Protein AF-A0A0W0YFD5-F1 (afdb_monomer)

pLDDT: mean 85.89, std 11.36, range [26.58, 98.38]

Nearest PDB structures (foldseek):
  1ukf-assembly1_A  TM=2.742E-01  e=5.838E-02  Pseudomonas savastanoi pv. phaseolicola
  6kco-assembly5_J  TM=5.424E-01  e=3.970E+00  Drosophila melanogaster
  7hgd-assembly3_C  TM=4.575E-01  e=5.917E+00  Homo sapiens

Radius of gyration: 23.1 Å; Cα contacts (8 Å, |Δi|>4): 523; chains: 1; bounding box: 58×48×62 Å

Secondary structure (DSSP, 8-state):
-EEEE-TTTTTHHHHHHHHHTS-TTS-EEEEE-TTHHHH--HHHHHHHHHHHHHHHTTSSS--TT-EEE---TT--HHHHHHHHH-HHHHHHB-HHHHHHHHTS-HHHHHHHHH-HHHHHHHHTS---TT--SSTT-HHHHHHHHHHHHTTSS-GGG-SHHHHHHHHHHHBSSTTSPBPHHHHHHHHHHTT-EEEEEEEHHHHHHHHHHTTT-HHHHHHHHHHHHH-SEEEEE-TTT--GGGS-TT-EEEEEEESSSEEEEEEEEETTEEEEEETTTTEEEEESSHHHHHHHHGGGEEEEEEEEPP-S-----

Sequence (313 aa):
MFLNITAAQFPDVTLSDIEYSQNIYQSLDFNFGKDADIAINKATLAKFVNKFKKIHSTHHKPIKGIITLGTMRHVSPNTIKLLLTSEDFLNMLDHKSFLKLTVTSDEVADFVLNNPKLKTKLDDIEPLIDKQKFKNSCTARAIIRILLERGYIDENNYTPSKELEIYKEIWLEPGKVASPEKIVAYFQKHHLNVVGIEIKELSKSVRNKYSKDTMITSLYSLFKKNVPLRKKLTLTDLSEADFPEGITLLIVINTGVLHTLLGKKEHGQFVVTDPQFGDKKIYNGFMDFLENERKNMGIFFEILPNTEEIFRP

Foldseek 3Di:
DEDEQALVCAPPVVLVCCLPVVPVVAAYEYAYDQHNQVNADLVRVVVNLVSVCVSPVVDDDDLFQRYDYDHDPRHDLVSLLSCVVDPSSNRNHHLLRLLVSCQPALVSVVSQLVDPVSQVVQQPPDDDQLAQSAQQLNVLSLVLVLCCLLVVDDPVCNGSNSSSVSCSQFAPGRSHHGQLLSSLVVCVVVVWLKEKEAAPVLLVLQCVVVVVPPRQVCNVVCCVPRNPHYDYHYPVRDDLVVADAPFWKWWWWCPVDTAIWIWHQHPQWIWIAGNNVRDIDIGNTPNRVCVPPSNTTGMMMTGDHDPDPDDDD

Solvent-accessible surface area (backbone atoms only — not comparable to full-atom values): 17014 Å² total; per-residue (Å²): 84,81,41,67,34,22,53,89,26,37,40,65,52,52,52,46,54,48,69,71,57,84,50,77,88,48,52,37,32,41,28,44,31,85,43,25,53,75,24,49,44,76,67,38,47,50,52,36,54,55,51,50,50,58,68,45,70,82,50,94,70,75,63,62,42,32,34,40,64,58,52,61,90,45,58,48,64,66,45,52,48,53,50,73,66,35,68,67,56,54,44,24,33,21,71,70,34,51,56,54,60,38,32,67,34,69,71,32,35,50,52,36,70,74,30,69,70,51,31,51,60,46,46,65,55,75,82,54,77,66,31,33,85,51,72,54,26,18,53,26,40,44,49,55,50,52,34,38,78,59,65,77,39,56,78,91,56,73,34,54,51,51,33,47,59,48,27,69,65,17,30,65,47,63,58,36,42,57,28,60,70,32,50,54,48,48,37,60,75,69,69,51,46,50,38,36,40,43,44,51,62,45,49,50,52,44,46,64,77,37,66,85,38,65,67,58,52,44,41,59,52,47,52,72,71,72,46,88,41,71,49,79,43,41,82,86,76,59,55,70,79,80,58,50,76,76,47,61,28,45,36,34,29,54,82,91,51,75,45,35,33,37,38,30,28,55,97,69,24,22,38,36,35,35,14,78,77,43,46,76,48,81,28,81,20,61,64,52,43,44,73,76,55,47,91,38,42,57,46,36,35,39,70,50,64,77,86,64,99,76,86,79,136

Organism: NCBI:txid28087

Mean predicted aligned error: 6.94 Å

Structure (mmCIF, N/CA/C/O backbone):
data_AF-A0A0W0YFD5-F1
#
_entry.id   AF-A0A0W0YFD5-F1
#
loop_
_atom_site.group_PDB
_atom_site.id
_atom_site.type_symbol
_atom_site.label_atom_id
_atom_site.label_alt_id
_atom_site.label_comp_id
_atom_site.label_asym_id
_atom_site.label_entity_id
_atom_site.label_seq_id
_atom_site.pdbx_PDB_ins_code
_atom_site.Cartn_x
_atom_site.Cartn_y
_atom_site.Cartn_z
_atom_site.occupancy
_atom_site.B_iso_or_equiv
_atom_site.auth_seq_id
_atom_site.auth_comp_id
_atom_site.auth_asym_id
_atom_site.auth_atom_id
_atom_site.pdbx_PDB_model_num
ATOM 1 N N . MET A 1 1 ? -19.954 13.426 13.503 1.00 83.38 1 MET A N 1
ATOM 2 C CA . MET A 1 1 ? -19.605 13.859 14.877 1.00 83.38 1 MET A CA 1
ATOM 3 C C . MET A 1 1 ? -18.144 13.532 15.149 1.00 83.38 1 MET A C 1
ATOM 5 O O . MET A 1 1 ? -17.728 12.441 14.794 1.00 83.38 1 MET A O 1
ATOM 9 N N . PHE A 1 2 ? -17.376 14.443 15.751 1.00 83.44 2 PHE A N 1
ATOM 10 C CA . PHE A 1 2 ? -15.985 14.183 16.149 1.00 83.44 2 PHE A CA 1
ATOM 11 C C . PHE A 1 2 ? -15.924 13.800 17.627 1.00 83.44 2 PHE A C 1
ATOM 13 O O . PHE A 1 2 ? -16.530 14.474 18.457 1.00 83.44 2 PHE A O 1
ATOM 20 N N . LEU A 1 3 ? -15.189 12.738 17.945 1.00 85.06 3 LEU A N 1
ATOM 21 C CA . LEU A 1 3 ? -15.029 12.200 19.289 1.00 85.06 3 LEU A CA 1
ATOM 22 C C . LEU A 1 3 ? -13.543 12.066 19.603 1.00 85.06 3 LEU A C 1
ATOM 24 O O . LEU A 1 3 ? -12.795 11.411 18.878 1.00 85.06 3 LEU A O 1
ATOM 28 N N . ASN A 1 4 ? -13.121 12.686 20.699 1.00 86.50 4 ASN A N 1
ATOM 29 C CA . ASN A 1 4 ? -11.761 12.552 21.197 1.00 86.50 4 ASN A CA 1
ATOM 30 C C . ASN A 1 4 ? -11.697 11.362 22.158 1.00 86.50 4 ASN A C 1
ATOM 32 O O . ASN A 1 4 ? -12.483 11.253 23.097 1.00 86.50 4 ASN A O 1
ATOM 36 N N . ILE A 1 5 ? -10.768 10.451 21.894 1.00 88.19 5 ILE A N 1
ATOM 37 C CA . ILE A 1 5 ? -10.571 9.227 22.663 1.00 88.19 5 ILE A CA 1
ATOM 38 C C . ILE A 1 5 ? -9.385 9.455 23.598 1.00 88.19 5 ILE A C 1
ATOM 40 O O . ILE A 1 5 ? -8.232 9.445 23.167 1.00 88.19 5 ILE A O 1
ATOM 44 N N . THR A 1 6 ? -9.690 9.711 24.866 1.00 89.38 6 THR A N 1
ATOM 45 C CA . THR A 1 6 ? -8.747 9.992 25.963 1.00 89.38 6 THR A CA 1
ATOM 46 C C . THR A 1 6 ? -9.157 9.193 27.198 1.00 89.38 6 THR A C 1
ATOM 48 O O . THR A 1 6 ? -10.287 8.704 27.254 1.00 89.38 6 THR A O 1
ATOM 51 N N . ALA A 1 7 ? -8.294 9.072 28.209 1.00 85.25 7 ALA A N 1
ATOM 52 C CA . ALA A 1 7 ? -8.630 8.351 29.442 1.00 85.25 7 ALA A CA 1
ATOM 53 C C . ALA A 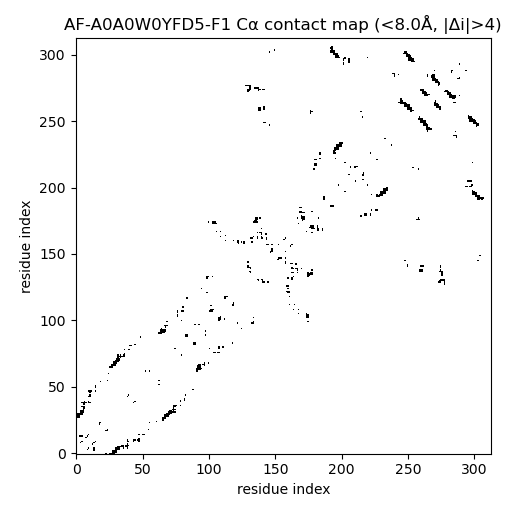1 7 ? -9.751 9.049 30.223 1.00 85.25 7 ALA A C 1
ATOM 55 O O . ALA A 1 7 ? -10.539 8.394 30.898 1.00 85.25 7 ALA A O 1
ATOM 56 N N . ALA A 1 8 ? -9.857 10.374 30.086 1.00 86.44 8 ALA A N 1
ATOM 57 C CA . ALA A 1 8 ? -10.937 11.154 30.678 1.00 86.44 8 ALA A CA 1
ATOM 58 C C . ALA A 1 8 ? -12.285 10.958 29.962 1.00 86.44 8 ALA A C 1
ATOM 60 O O . ALA A 1 8 ? -13.332 11.130 30.583 1.00 86.44 8 ALA A O 1
ATOM 61 N N . GLN A 1 9 ? -12.278 10.637 28.663 1.00 86.50 9 GLN A N 1
ATOM 62 C CA . GLN A 1 9 ? -13.498 10.614 27.851 1.00 86.50 9 GLN A CA 1
ATOM 63 C C . GLN A 1 9 ? -14.005 9.204 27.547 1.00 86.50 9 GLN A C 1
ATOM 65 O O . GLN A 1 9 ? -15.216 8.972 27.499 1.00 86.50 9 GLN A O 1
ATOM 70 N N . PHE A 1 10 ? -13.101 8.251 27.342 1.00 89.69 10 PHE A N 1
ATOM 71 C CA . PHE A 1 10 ? -13.459 6.922 26.880 1.00 89.69 10 PHE A CA 1
ATOM 72 C C . PHE A 1 10 ? -13.608 5.936 28.049 1.00 89.69 10 PHE A C 1
ATOM 74 O O . PHE A 1 10 ? -12.716 5.850 28.890 1.00 89.69 10 PHE A O 1
ATOM 81 N N . PRO A 1 11 ? -14.680 5.123 28.099 1.00 88.88 11 PRO A N 1
ATOM 82 C CA . PRO A 1 11 ? -15.772 5.043 27.128 1.00 88.88 11 PRO A CA 1
ATOM 83 C C . PRO A 1 11 ? -16.993 5.912 27.492 1.00 88.88 11 PRO A C 1
ATOM 85 O O . PRO A 1 11 ? -17.833 6.167 26.635 1.00 88.88 11 PRO A O 1
ATOM 88 N N . ASP A 1 12 ? -17.134 6.342 28.748 1.00 90.12 12 ASP A N 1
ATOM 89 C CA . ASP A 1 12 ? -18.413 6.818 29.294 1.00 90.12 12 ASP A CA 1
ATOM 90 C C . ASP A 1 12 ? -18.857 8.196 28.799 1.00 90.12 12 ASP A C 1
ATOM 92 O O . ASP A 1 12 ? -20.028 8.360 28.441 1.00 90.12 12 ASP A O 1
ATOM 96 N N . VAL A 1 13 ? -17.945 9.171 28.747 1.00 86.25 13 VAL A N 1
ATOM 97 C CA . VAL A 1 13 ? -18.258 10.510 28.221 1.00 86.25 13 VAL A CA 1
ATOM 98 C C . VAL A 1 13 ? -18.529 10.399 26.726 1.00 86.25 13 VAL A C 1
ATOM 100 O O . VAL A 1 13 ? -19.555 10.878 26.265 1.00 86.25 13 VAL A O 1
ATOM 103 N N . THR A 1 14 ? -17.700 9.643 25.995 1.00 83.00 14 THR A N 1
ATOM 104 C CA . THR A 1 14 ? -17.906 9.355 24.568 1.00 83.00 14 THR A CA 1
ATOM 105 C C . THR A 1 14 ? -19.302 8.784 24.296 1.00 83.00 14 THR A C 1
ATOM 107 O O . THR A 1 14 ? -19.994 9.245 23.393 1.00 83.00 14 THR A O 1
ATOM 110 N N . LEU A 1 15 ? -19.742 7.791 25.076 1.00 84.94 15 LEU A N 1
ATOM 111 C CA . LEU A 1 15 ? -21.070 7.185 24.923 1.00 84.94 15 LEU A CA 1
ATOM 112 C C . LEU A 1 15 ? -22.199 8.154 25.277 1.00 84.94 15 LEU A C 1
ATOM 114 O O . LEU A 1 15 ? -23.227 8.138 24.607 1.00 84.94 15 LEU A O 1
ATOM 118 N N . SER A 1 16 ? -22.009 8.980 26.308 1.00 86.56 16 SER A N 1
ATOM 119 C CA . SER A 1 16 ? -22.985 10.001 26.699 1.00 86.56 16 SER A CA 1
ATOM 120 C C . SER A 1 16 ? -23.141 11.043 25.593 1.00 86.56 16 SER A C 1
ATOM 122 O O . SER A 1 16 ? -24.259 11.329 25.181 1.00 86.56 16 SER A O 1
ATOM 124 N N . ASP A 1 17 ? -22.034 11.539 25.038 1.00 85.25 17 ASP A N 1
ATOM 125 C CA . ASP A 1 17 ? -22.057 12.508 23.942 1.00 85.25 17 ASP A CA 1
ATOM 126 C C . ASP A 1 17 ? -22.808 11.948 22.724 1.00 85.25 17 ASP A C 1
ATOM 128 O O . ASP A 1 17 ? -23.603 12.652 22.105 1.00 85.25 17 ASP A O 1
ATOM 132 N N . ILE A 1 18 ? -22.599 10.667 22.395 1.00 83.94 18 ILE A N 1
ATOM 133 C CA . ILE A 1 18 ? -23.319 9.988 21.307 1.00 83.94 18 ILE A CA 1
ATOM 134 C C . ILE A 1 18 ? -24.823 9.936 21.605 1.00 83.94 18 ILE A C 1
ATOM 136 O O . ILE A 1 18 ? -25.618 10.349 20.759 1.00 83.94 18 ILE A O 1
ATOM 140 N N . GLU A 1 19 ? -25.203 9.461 22.794 1.00 83.94 19 GLU A N 1
ATOM 141 C CA . GLU A 1 19 ? -26.595 9.312 23.242 1.00 83.94 19 GLU A CA 1
ATOM 142 C C . GLU A 1 19 ? -27.350 10.653 23.219 1.00 83.94 19 GLU A C 1
ATOM 144 O O . GLU A 1 19 ? -28.466 10.728 22.704 1.00 83.94 19 GLU A O 1
ATOM 149 N N . TYR A 1 20 ? -26.714 11.735 23.681 1.00 81.50 20 TYR A N 1
ATOM 150 C CA . TYR A 1 20 ? -27.314 13.071 23.713 1.00 81.50 20 TYR A CA 1
ATOM 151 C C . TYR A 1 20 ? -27.274 13.814 22.376 1.00 81.50 20 TYR A C 1
ATOM 153 O O . TYR A 1 20 ? -28.062 14.738 22.179 1.00 81.50 20 TYR A O 1
ATOM 161 N N . SER A 1 21 ? -26.397 13.433 21.440 1.00 73.00 21 SER A N 1
ATOM 162 C CA . SER A 1 21 ? -26.208 14.192 20.196 1.00 73.00 21 SER A CA 1
ATOM 163 C C . SER A 1 21 ? -27.443 14.242 19.288 1.00 73.00 21 SER A C 1
ATOM 165 O O . SER A 1 21 ? -27.448 15.041 18.355 1.00 73.00 21 SER A O 1
ATOM 167 N N . GLN A 1 22 ? -28.450 13.375 19.486 1.00 62.56 22 GLN A N 1
ATOM 168 C CA . GLN A 1 22 ? -29.586 13.132 18.569 1.00 62.56 22 GLN A CA 1
ATOM 169 C C . GLN A 1 22 ? -29.174 12.820 17.106 1.00 62.56 22 GLN A C 1
ATOM 171 O O . GLN A 1 22 ? -30.023 12.573 16.251 1.00 62.56 22 GLN A O 1
ATOM 176 N N . ASN A 1 23 ? -27.867 12.777 16.813 1.00 59.75 23 ASN A N 1
ATOM 177 C CA . ASN A 1 23 ? -27.250 12.741 15.487 1.00 59.75 23 ASN A CA 1
ATOM 178 C C . ASN A 1 23 ? -26.401 11.479 15.283 1.00 59.75 23 ASN A C 1
ATOM 180 O O . ASN A 1 23 ? -25.512 11.434 14.433 1.00 59.75 23 ASN A O 1
ATOM 184 N N . ILE A 1 24 ? -26.741 10.418 16.010 1.00 61.28 24 ILE A N 1
ATOM 185 C CA . ILE A 1 24 ? -26.302 9.023 15.820 1.00 61.28 24 ILE A CA 1
ATOM 186 C C . ILE A 1 24 ? -26.417 8.518 14.365 1.00 61.28 24 ILE A C 1
ATOM 188 O O . ILE A 1 24 ? -25.924 7.449 14.029 1.00 61.28 24 ILE A O 1
ATOM 192 N N . TYR A 1 25 ? -27.076 9.263 13.474 1.00 61.09 25 TYR A N 1
ATOM 193 C CA . TYR A 1 25 ? -27.182 8.952 12.051 1.00 61.09 25 TYR A CA 1
ATOM 194 C C . TYR A 1 25 ? -25.981 9.425 11.218 1.00 61.09 25 TYR A C 1
ATOM 196 O O . TYR A 1 25 ? -25.937 9.129 10.018 1.00 61.09 25 TYR A O 1
ATOM 204 N N . GLN A 1 26 ? -25.048 10.175 11.808 1.00 69.31 26 GLN A N 1
ATOM 205 C CA . GLN A 1 26 ? -23.829 10.657 11.159 1.00 69.31 26 GLN A CA 1
ATOM 206 C C . GLN A 1 26 ? -22.633 9.760 11.490 1.00 69.31 26 GLN A C 1
ATOM 208 O O . GLN A 1 26 ? -22.610 9.095 12.523 1.00 69.31 26 GLN A O 1
ATOM 213 N N . SER A 1 27 ? -21.616 9.769 10.626 1.00 81.75 27 SER A N 1
ATOM 214 C CA . SER A 1 27 ? -20.348 9.100 10.918 1.00 81.75 27 SER A CA 1
ATOM 215 C C . SER A 1 27 ? -19.716 9.646 12.204 1.00 81.75 27 SER A C 1
ATOM 217 O O . SER A 1 27 ? -19.818 10.842 12.516 1.00 81.75 27 SER A O 1
ATOM 219 N N . LEU A 1 28 ? -19.059 8.762 12.948 1.00 87.31 28 LEU A N 1
ATOM 220 C CA . LEU A 1 28 ? -18.344 9.069 14.180 1.00 87.31 28 LEU A CA 1
ATOM 221 C C . LEU A 1 28 ? -16.847 9.067 13.896 1.00 87.31 28 LEU A C 1
ATOM 223 O O . LEU A 1 28 ? -16.273 8.020 13.615 1.00 87.31 28 LEU A O 1
ATOM 227 N N . ASP A 1 29 ? -16.217 10.231 13.972 1.00 88.56 29 ASP A N 1
ATOM 228 C CA . ASP A 1 29 ? -14.789 10.380 13.728 1.00 88.56 29 ASP A CA 1
ATOM 229 C C . ASP A 1 29 ? -14.007 10.306 15.040 1.00 88.56 29 ASP A C 1
ATOM 231 O O . ASP A 1 29 ? -14.083 11.205 15.880 1.00 88.56 29 ASP A O 1
ATOM 235 N N . PHE A 1 30 ? -13.274 9.211 15.213 1.00 92.06 30 PHE A N 1
ATOM 236 C CA . PHE A 1 30 ? -12.461 8.931 16.384 1.00 92.06 30 PHE A CA 1
ATOM 237 C C . PHE A 1 30 ? -11.074 9.547 16.217 1.00 92.06 30 PHE A C 1
ATOM 239 O O . PHE A 1 30 ? -10.265 9.107 15.397 1.00 92.06 30 PHE A O 1
ATOM 246 N N . ASN A 1 31 ? -10.773 10.530 17.060 1.00 91.56 31 ASN A N 1
ATOM 247 C CA . ASN A 1 31 ? -9.450 11.118 17.198 1.00 91.56 31 ASN A CA 1
ATOM 248 C C . ASN A 1 31 ? -8.799 10.612 18.481 1.00 91.56 31 ASN A C 1
ATOM 250 O O . ASN A 1 31 ? -9.271 10.894 19.579 1.00 91.56 31 ASN A O 1
ATOM 254 N N . PHE A 1 32 ? -7.698 9.881 18.359 1.00 91.19 32 PHE A N 1
ATOM 255 C CA . PHE A 1 32 ? -6.996 9.342 19.515 1.00 91.19 32 PHE A CA 1
ATOM 256 C C . PHE A 1 32 ? -6.102 10.411 20.147 1.00 91.19 32 PHE A C 1
ATOM 258 O O . PHE A 1 32 ? -5.172 10.927 19.516 1.00 91.19 32 PHE A O 1
ATOM 265 N N . GLY A 1 33 ? -6.406 10.751 21.400 1.00 90.81 33 GLY A N 1
ATOM 266 C CA . GLY A 1 33 ? -5.629 11.677 22.212 1.00 90.81 33 GLY A CA 1
ATOM 267 C C . GLY A 1 33 ? -4.327 11.067 22.732 1.00 90.81 33 GLY A C 1
ATOM 268 O O . GLY A 1 33 ? -4.002 9.912 22.464 1.00 90.81 33 GLY A O 1
ATOM 269 N N . LYS A 1 34 ? -3.557 11.866 23.480 1.00 90.00 34 LYS A N 1
ATOM 270 C CA . LYS A 1 34 ? -2.214 11.495 23.972 1.00 90.00 34 LYS A CA 1
ATOM 271 C C . LYS A 1 34 ? -2.209 10.305 24.936 1.00 90.00 34 LYS A C 1
ATOM 273 O O . LYS A 1 34 ? -1.197 9.631 25.059 1.00 90.00 34 LYS A O 1
ATOM 278 N N . ASP A 1 35 ? -3.318 10.083 25.620 1.00 90.88 35 ASP A N 1
ATOM 279 C CA . ASP A 1 35 ? -3.538 9.070 26.650 1.00 90.88 35 ASP A CA 1
ATOM 280 C C . ASP A 1 35 ? -4.511 7.968 26.185 1.00 90.88 35 ASP A C 1
ATOM 282 O O . ASP A 1 35 ? -5.019 7.196 26.998 1.00 90.88 35 ASP A O 1
ATOM 286 N N . ALA A 1 36 ? -4.763 7.863 24.874 1.00 91.31 36 ALA A N 1
ATOM 287 C CA . ALA A 1 36 ? -5.652 6.853 24.301 1.00 91.31 36 ALA A CA 1
ATOM 288 C C . ALA A 1 36 ? -5.229 5.412 24.643 1.00 91.31 36 ALA A C 1
ATOM 290 O O . ALA A 1 36 ? -6.087 4.561 24.865 1.00 91.31 36 ALA A O 1
ATOM 291 N N . ASP A 1 37 ? -3.923 5.151 24.743 1.00 92.19 37 ASP A N 1
ATOM 292 C CA . ASP A 1 37 ? -3.380 3.847 25.148 1.00 92.19 37 ASP A CA 1
ATOM 293 C C . ASP A 1 37 ? -3.744 3.456 26.588 1.00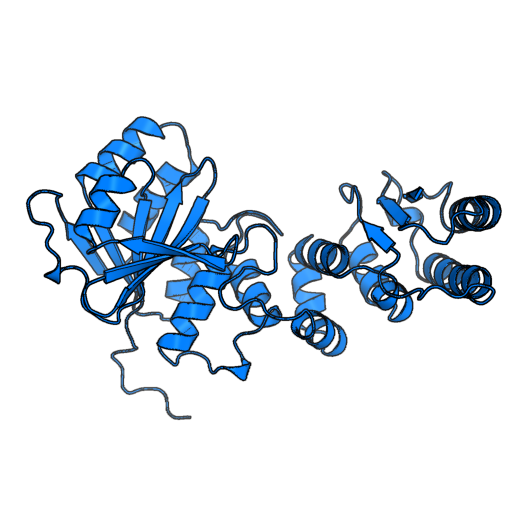 92.19 37 ASP A C 1
ATOM 295 O O . ASP A 1 37 ? -3.857 2.275 26.900 1.00 92.19 37 ASP A O 1
ATOM 299 N N . ILE A 1 38 ? -3.950 4.436 27.471 1.00 91.81 38 ILE A N 1
ATOM 300 C CA . ILE A 1 38 ? -4.406 4.192 28.847 1.00 91.81 38 ILE A CA 1
ATOM 301 C C . ILE A 1 38 ? -5.922 3.959 28.846 1.00 91.81 38 ILE A C 1
ATOM 303 O O . ILE A 1 38 ? -6.439 3.096 29.558 1.00 91.81 38 ILE A O 1
ATOM 307 N N . ALA A 1 39 ? -6.634 4.727 28.022 1.00 91.06 39 ALA A N 1
ATOM 308 C CA . ALA A 1 39 ? -8.086 4.701 27.927 1.00 91.06 39 ALA A CA 1
ATOM 309 C C . ALA A 1 39 ? -8.628 3.373 27.376 1.00 91.06 39 ALA A C 1
ATOM 311 O O . ALA A 1 39 ? -9.646 2.854 27.845 1.00 91.06 39 ALA A O 1
ATOM 312 N N . ILE A 1 40 ? -7.964 2.826 26.356 1.00 93.88 40 ILE A N 1
ATOM 313 C CA . ILE A 1 40 ? -8.436 1.663 25.608 1.00 93.88 40 ILE A CA 1
ATOM 314 C C . ILE A 1 40 ? -7.794 0.397 26.169 1.00 93.88 40 ILE A C 1
ATOM 316 O O . ILE A 1 40 ? -6.633 0.086 25.932 1.00 93.88 40 ILE A O 1
ATOM 320 N N . ASN A 1 41 ? -8.603 -0.392 26.862 1.00 94.44 41 ASN A N 1
ATOM 321 C CA . ASN A 1 41 ? -8.272 -1.737 27.299 1.00 94.44 41 ASN A CA 1
ATOM 322 C C . ASN A 1 41 ? -9.455 -2.670 27.011 1.00 94.44 41 ASN A C 1
ATOM 324 O O . ASN A 1 41 ? -10.517 -2.246 26.552 1.00 94.44 41 ASN A O 1
ATOM 328 N N . LYS A 1 42 ? -9.278 -3.971 27.259 1.00 94.50 42 LYS A N 1
ATOM 329 C CA . LYS A 1 42 ? -10.300 -4.978 26.943 1.00 94.50 42 LYS A CA 1
ATOM 330 C C . LYS A 1 42 ? -11.654 -4.667 27.595 1.00 94.50 42 LYS A C 1
ATOM 332 O O . LYS A 1 42 ? -12.688 -4.850 26.956 1.00 94.50 42 LYS A O 1
ATOM 337 N N . ALA A 1 43 ? -11.655 -4.184 28.839 1.00 95.19 43 ALA A N 1
ATOM 338 C CA . ALA A 1 43 ? -12.879 -3.874 29.568 1.00 95.19 43 ALA A CA 1
ATOM 339 C C . ALA A 1 43 ? -13.559 -2.609 29.028 1.00 95.19 43 ALA A C 1
ATOM 341 O O . ALA A 1 43 ? -14.766 -2.622 28.787 1.00 95.19 43 ALA A O 1
ATOM 342 N N . THR A 1 44 ? -12.800 -1.536 28.785 1.00 95.31 44 THR A N 1
ATOM 343 C CA . THR A 1 44 ? -13.363 -0.280 28.266 1.00 95.31 44 THR A CA 1
ATOM 344 C C . THR A 1 44 ? -13.852 -0.426 26.829 1.00 95.31 44 THR A C 1
ATOM 346 O O . THR A 1 44 ? -14.931 0.070 26.511 1.00 95.31 44 THR A O 1
ATOM 349 N N . LEU A 1 45 ? -13.145 -1.185 25.986 1.00 95.38 45 LEU A N 1
ATOM 350 C CA . LEU A 1 45 ? -13.584 -1.503 24.627 1.00 95.38 45 LEU A CA 1
ATOM 351 C C . LEU A 1 45 ? -14.870 -2.341 24.624 1.00 95.38 45 LEU A C 1
ATOM 353 O O . LEU A 1 45 ? -15.806 -2.019 23.896 1.00 95.38 45 LEU A O 1
ATOM 357 N N . ALA A 1 46 ? -14.952 -3.381 25.461 1.00 95.06 46 ALA A N 1
ATOM 358 C CA . ALA A 1 46 ? -16.163 -4.194 25.577 1.00 95.06 46 ALA A CA 1
ATOM 359 C C . ALA A 1 46 ? -17.356 -3.367 26.084 1.00 95.06 46 ALA A C 1
ATOM 361 O O . ALA A 1 46 ? -18.458 -3.463 25.542 1.00 95.06 46 ALA A O 1
ATOM 362 N N . LYS A 1 47 ? -17.131 -2.510 27.090 1.00 95.50 47 LYS A N 1
ATOM 363 C CA . LYS A 1 47 ? -18.142 -1.576 27.600 1.00 95.50 47 LYS A CA 1
ATOM 364 C C . LYS A 1 47 ? -18.621 -0.626 26.502 1.00 95.50 47 LYS A C 1
ATOM 366 O O . LYS A 1 47 ? -19.831 -0.467 26.338 1.00 95.50 47 LYS A O 1
ATOM 371 N N . PHE A 1 48 ? -17.688 -0.054 25.738 1.00 94.12 48 PHE A N 1
ATOM 372 C CA . PHE A 1 48 ? -17.989 0.798 24.593 1.00 94.12 48 PHE A CA 1
ATOM 373 C C . PHE A 1 48 ? -18.865 0.076 23.573 1.00 94.12 48 PHE A C 1
ATOM 375 O O . PHE A 1 48 ? -19.981 0.514 23.325 1.00 94.12 48 PHE A O 1
ATOM 382 N N . VAL A 1 49 ? -18.411 -1.064 23.051 1.00 93.62 49 VAL A N 1
ATOM 383 C CA . VAL A 1 49 ? -19.128 -1.834 22.026 1.00 93.62 49 VAL A CA 1
ATOM 384 C C . VAL A 1 49 ? -20.543 -2.205 22.478 1.00 93.62 49 VAL A C 1
ATOM 386 O O . VAL A 1 49 ? -21.505 -1.982 21.742 1.00 93.62 49 VAL A O 1
ATOM 389 N N . ASN A 1 50 ? -20.689 -2.738 23.694 1.00 93.00 50 ASN A N 1
ATOM 390 C CA . ASN A 1 50 ? -21.979 -3.207 24.197 1.00 93.00 50 ASN A CA 1
ATOM 391 C C . ASN A 1 50 ? -22.972 -2.057 24.385 1.00 93.00 50 ASN A C 1
ATOM 393 O O . ASN A 1 50 ? -24.123 -2.151 23.950 1.00 93.00 50 ASN A O 1
ATOM 397 N N . LYS A 1 51 ? -22.538 -0.954 25.008 1.00 90.19 51 LYS A N 1
ATOM 398 C CA . LYS A 1 51 ? -23.418 0.199 25.219 1.00 90.19 51 LYS A CA 1
ATOM 399 C C . LYS A 1 51 ? -23.701 0.923 23.903 1.00 90.19 51 LYS A C 1
ATOM 401 O O . LYS A 1 51 ? -24.843 1.303 23.679 1.00 90.19 51 LYS A O 1
ATOM 406 N N . PHE A 1 52 ? -22.724 1.027 23.004 1.00 89.19 52 PHE A N 1
ATOM 407 C CA . PHE A 1 52 ? -22.908 1.611 21.677 1.00 89.19 52 PHE A CA 1
ATOM 408 C C . PHE A 1 52 ? -23.966 0.859 20.865 1.00 89.19 52 PHE A C 1
ATOM 410 O O . PHE A 1 52 ? -24.892 1.470 20.340 1.00 89.19 52 PHE A O 1
ATOM 417 N N . LYS A 1 53 ? -23.898 -0.479 20.832 1.00 88.56 53 LYS A N 1
ATOM 418 C CA . LYS A 1 53 ? -24.929 -1.313 20.197 1.00 88.56 53 LYS A CA 1
ATOM 419 C C . LYS A 1 53 ? -26.307 -1.107 20.813 1.00 88.56 53 LYS A C 1
ATOM 421 O O . LYS A 1 53 ? -27.283 -1.045 20.076 1.00 88.56 53 LYS A O 1
ATOM 426 N N . LYS A 1 54 ? -26.397 -0.987 22.141 1.00 87.88 54 LYS A N 1
ATOM 427 C CA . LYS A 1 54 ? -27.666 -0.722 22.831 1.00 87.88 54 LYS A CA 1
ATOM 428 C C . LYS A 1 54 ? -28.236 0.645 22.446 1.00 87.88 54 LYS A C 1
ATOM 430 O O . LYS A 1 54 ? -29.407 0.704 22.089 1.00 87.88 54 LYS A O 1
ATOM 435 N N . ILE A 1 55 ? -27.403 1.691 22.445 1.00 83.81 55 ILE A N 1
ATOM 436 C CA . ILE A 1 55 ? -27.783 3.033 21.978 1.00 83.81 55 ILE A CA 1
ATOM 437 C C . ILE A 1 55 ? -28.271 2.955 20.529 1.00 83.81 55 ILE A C 1
ATOM 439 O O . ILE A 1 55 ? -29.292 3.535 20.210 1.00 83.81 55 ILE A O 1
ATOM 443 N N . HIS A 1 56 ? -27.601 2.191 19.660 1.00 80.56 56 HIS A N 1
ATOM 444 C CA . HIS A 1 56 ? -27.977 2.075 18.249 1.00 80.56 56 HIS A CA 1
ATOM 445 C C . HIS A 1 56 ? -29.144 1.121 17.947 1.00 80.56 56 HIS A C 1
ATOM 447 O O . HIS A 1 56 ? -29.778 1.274 16.906 1.00 80.56 56 HIS A O 1
ATOM 453 N N . SER A 1 57 ? -29.457 0.154 18.818 1.00 78.44 57 SER A N 1
ATOM 454 C CA . SER A 1 57 ? -30.519 -0.843 18.579 1.00 78.44 57 SER A CA 1
ATOM 455 C C . SER A 1 57 ? -31.920 -0.241 18.455 1.00 78.44 57 SER A C 1
ATOM 457 O O . SER A 1 57 ? -32.817 -0.866 17.896 1.00 78.44 57 SER A O 1
ATOM 459 N N . THR A 1 58 ? -32.103 0.986 18.932 1.00 73.62 58 THR A N 1
ATOM 460 C CA . THR A 1 58 ? -33.346 1.751 18.830 1.00 73.62 58 THR A CA 1
ATOM 461 C C . THR A 1 58 ? -33.473 2.522 17.510 1.00 73.62 58 THR A C 1
ATOM 463 O O . THR A 1 58 ? -34.411 3.301 17.356 1.00 73.62 58 THR A O 1
ATOM 466 N N . HIS A 1 59 ? -32.560 2.328 16.546 1.00 70.50 59 HIS A N 1
ATOM 467 C CA . HIS A 1 59 ? -32.469 3.145 15.330 1.00 70.50 59 HIS A CA 1
ATOM 468 C C . HIS A 1 59 ? -32.347 2.328 14.038 1.00 70.50 59 HIS A C 1
ATOM 470 O O . HIS A 1 59 ? -31.809 1.227 14.013 1.00 70.50 59 HIS A O 1
ATOM 476 N N . HIS A 1 60 ? -32.834 2.896 12.928 1.00 66.50 60 HIS A N 1
ATOM 477 C CA . HIS A 1 60 ? -32.958 2.200 11.639 1.00 66.50 60 HIS A CA 1
ATOM 478 C C . HIS A 1 60 ? -31.683 2.156 10.773 1.00 66.50 60 HIS A C 1
ATOM 480 O O . HIS A 1 60 ? -31.672 1.454 9.764 1.00 66.50 60 HIS A O 1
ATOM 486 N N . LYS A 1 61 ? -30.611 2.891 11.109 1.00 68.06 61 LYS A N 1
ATOM 487 C CA . LYS A 1 61 ? -29.370 2.881 10.308 1.00 68.06 61 LYS A CA 1
ATOM 488 C C . LYS A 1 61 ? -28.428 1.736 10.702 1.00 68.06 61 LYS A C 1
ATOM 490 O O . LYS A 1 61 ? -28.301 1.436 11.889 1.00 68.06 61 LYS A O 1
ATOM 495 N N . PRO A 1 62 ? -27.697 1.153 9.733 1.00 73.31 62 PRO A N 1
ATOM 496 C CA . PRO A 1 62 ? -26.716 0.119 10.021 1.00 73.31 62 PRO A CA 1
ATOM 497 C C . PRO A 1 62 ? -25.546 0.680 10.839 1.00 73.31 62 PRO A C 1
ATOM 499 O O . PRO A 1 62 ? -24.978 1.718 10.513 1.00 73.31 62 PRO A O 1
ATOM 502 N N . ILE A 1 63 ? -25.157 -0.063 11.877 1.00 82.94 63 ILE A N 1
ATOM 503 C CA . ILE A 1 63 ? -23.954 0.186 12.692 1.00 82.94 63 ILE A CA 1
ATOM 504 C C . ILE A 1 63 ? -22.669 -0.018 11.867 1.00 82.94 63 ILE A C 1
ATOM 506 O O . ILE A 1 63 ? -21.608 0.510 12.199 1.00 82.94 63 ILE A O 1
ATOM 510 N N . LYS A 1 64 ? -22.755 -0.802 10.786 1.00 87.56 64 LYS A N 1
ATOM 511 C CA . LYS A 1 64 ? -21.611 -1.160 9.952 1.00 87.56 64 LYS A CA 1
ATOM 512 C C . LYS A 1 64 ? -21.006 0.080 9.289 1.00 87.56 64 LYS A C 1
ATOM 514 O O . LYS A 1 64 ? -21.710 0.802 8.591 1.00 87.56 64 LYS A O 1
ATOM 519 N N . GLY A 1 65 ? -19.701 0.287 9.463 1.00 86.69 65 GLY A N 1
ATOM 520 C CA . GLY A 1 65 ? -18.968 1.380 8.817 1.00 86.69 65 GLY A CA 1
ATOM 521 C C . GLY A 1 65 ? -19.251 2.786 9.356 1.00 86.69 65 GLY A C 1
ATOM 522 O O . GLY A 1 65 ? -18.928 3.763 8.685 1.00 86.69 65 GLY A O 1
ATOM 523 N N . ILE A 1 66 ? -19.871 2.913 10.533 1.00 89.31 66 ILE A N 1
ATOM 524 C CA . ILE A 1 66 ? -20.202 4.214 11.125 1.00 89.31 66 ILE A CA 1
ATOM 525 C C . ILE A 1 66 ? -18.987 4.938 11.721 1.00 89.31 66 ILE A C 1
ATOM 527 O O . ILE A 1 66 ? -18.978 6.168 11.775 1.00 89.31 66 ILE A O 1
ATOM 531 N N . ILE A 1 67 ? -17.969 4.199 12.168 1.00 91.12 67 ILE A N 1
ATOM 532 C CA . ILE A 1 67 ? -16.762 4.755 12.781 1.00 91.12 67 ILE A CA 1
ATOM 533 C C . ILE A 1 67 ? -15.716 5.021 11.699 1.00 91.12 67 ILE A C 1
ATOM 535 O O . ILE A 1 67 ? -15.300 4.114 10.973 1.00 91.12 67 ILE A O 1
ATOM 539 N N . THR A 1 68 ? -15.243 6.262 11.654 1.00 92.56 68 THR A N 1
ATOM 540 C CA . THR A 1 68 ? -14.068 6.689 10.894 1.00 92.56 68 THR A CA 1
ATOM 541 C C . THR A 1 68 ? -12.936 7.066 11.849 1.00 92.56 68 THR A C 1
ATOM 543 O O . THR A 1 68 ? -13.190 7.487 12.973 1.00 92.56 68 THR A O 1
ATOM 546 N N . LEU A 1 69 ? -11.680 6.934 11.424 1.00 92.94 69 LEU A N 1
ATOM 547 C CA . LEU A 1 69 ? -10.515 7.243 12.2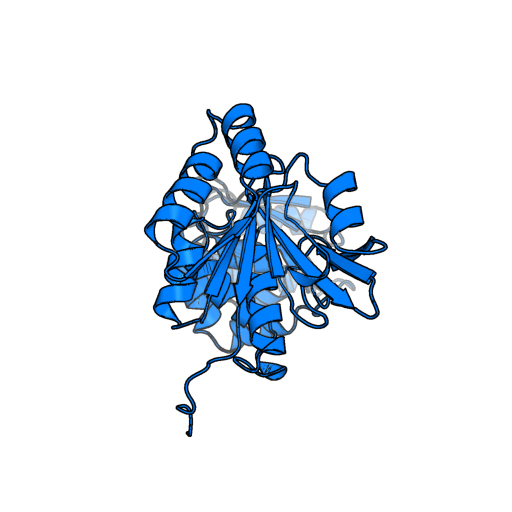54 1.00 92.94 69 LEU A CA 1
ATOM 548 C C . LEU A 1 69 ? -9.774 8.487 11.765 1.00 92.94 69 LEU A C 1
ATOM 550 O O . LEU A 1 69 ? -9.172 8.498 10.681 1.00 92.94 69 LEU A O 1
ATOM 554 N N . GLY A 1 70 ? -9.718 9.490 12.629 1.00 88.38 70 GLY A N 1
ATOM 555 C CA . GLY A 1 70 ? -8.954 10.716 12.483 1.00 88.38 70 GLY A CA 1
ATOM 556 C C . GLY A 1 70 ? -7.497 10.540 12.916 1.00 88.38 70 GLY A C 1
ATOM 557 O O . GLY A 1 70 ? -6.749 9.728 12.368 1.00 88.38 70 GLY A O 1
ATOM 558 N N . THR A 1 71 ? -7.016 11.346 13.853 1.00 85.12 71 THR A N 1
ATOM 559 C CA . THR A 1 71 ? -5.603 11.328 14.266 1.00 85.12 71 THR A CA 1
ATOM 560 C C . THR A 1 71 ? -5.275 10.090 15.101 1.00 85.12 71 THR A C 1
ATOM 562 O O . THR A 1 71 ? -5.982 9.799 16.054 1.00 85.12 71 THR A O 1
ATOM 565 N N . MET A 1 72 ? -4.175 9.392 14.780 1.00 88.25 72 MET A N 1
ATOM 566 C CA . MET A 1 72 ? -3.727 8.167 15.479 1.00 88.25 72 MET A CA 1
ATOM 567 C C . MET A 1 72 ? -2.274 8.256 15.987 1.00 88.25 72 MET A C 1
ATOM 569 O O . MET A 1 72 ? -1.619 7.242 16.183 1.00 88.25 72 MET A O 1
ATOM 573 N N . ARG A 1 73 ? -1.729 9.471 16.154 1.00 81.12 73 ARG A N 1
ATOM 574 C CA . ARG A 1 73 ? -0.291 9.701 16.428 1.00 81.12 73 ARG A CA 1
ATOM 575 C C . ARG A 1 73 ? 0.224 9.087 17.734 1.00 81.12 73 ARG A C 1
ATOM 577 O O . ARG A 1 73 ? 1.428 8.909 17.862 1.00 81.12 73 ARG A O 1
ATOM 584 N N . HIS A 1 74 ? -0.655 8.839 18.698 1.00 81.06 74 HIS A N 1
ATOM 585 C CA . HIS A 1 74 ? -0.292 8.463 20.066 1.00 81.06 74 HIS A CA 1
ATOM 586 C C . HIS A 1 74 ? -0.794 7.072 20.454 1.00 81.06 74 HIS A C 1
ATOM 588 O O . HIS A 1 74 ? -0.932 6.794 21.637 1.00 81.06 74 HIS A O 1
ATOM 594 N N . VAL A 1 75 ? -1.126 6.230 19.471 1.00 90.62 75 VAL A N 1
ATOM 595 C CA . VAL A 1 75 ? -1.686 4.904 19.736 1.00 90.62 75 VAL A CA 1
ATOM 596 C C . VAL A 1 75 ? -0.638 3.841 19.472 1.00 90.62 75 VAL A C 1
ATOM 598 O O . VAL A 1 75 ? -0.114 3.733 18.362 1.00 90.62 75 VAL A O 1
ATOM 601 N N . SER A 1 76 ? -0.343 3.049 20.494 1.00 94.31 76 SER A N 1
ATOM 602 C CA . SER A 1 76 ? 0.602 1.947 20.409 1.00 94.31 76 SER A CA 1
ATOM 603 C C . SER A 1 76 ? 0.081 0.801 19.529 1.00 94.31 76 SER A C 1
ATOM 605 O O . SER A 1 76 ? -1.131 0.553 19.458 1.00 94.31 76 SER A O 1
ATOM 607 N N . PRO A 1 77 ? 0.985 -0.002 18.937 1.00 95.81 77 PRO A N 1
ATOM 608 C CA . PRO A 1 77 ? 0.619 -1.225 18.224 1.00 95.81 77 PRO A CA 1
ATOM 609 C C . PRO A 1 77 ? -0.246 -2.190 19.047 1.00 95.81 77 PRO A C 1
ATOM 611 O O . PRO A 1 77 ? -1.086 -2.894 18.492 1.00 95.81 77 PRO A O 1
ATOM 614 N N . ASN A 1 78 ? -0.066 -2.239 20.371 1.00 96.25 78 ASN A N 1
ATOM 615 C CA . ASN A 1 78 ? -0.839 -3.120 21.251 1.00 96.25 78 ASN A CA 1
ATOM 616 C C . ASN A 1 78 ? -2.303 -2.688 21.354 1.00 96.25 78 ASN A C 1
ATOM 618 O O . ASN A 1 78 ? -3.194 -3.532 21.259 1.00 96.25 78 ASN A O 1
ATOM 622 N N . THR A 1 79 ? -2.556 -1.387 21.471 1.00 95.81 79 THR A N 1
ATOM 623 C CA . THR A 1 79 ? -3.915 -0.841 21.451 1.00 95.81 79 THR A CA 1
ATOM 624 C C . THR A 1 79 ? -4.578 -1.068 20.097 1.00 95.81 79 THR A C 1
ATOM 626 O O . THR A 1 79 ? -5.734 -1.483 20.044 1.00 95.81 79 THR A O 1
ATOM 629 N N . ILE A 1 80 ? -3.845 -0.893 18.992 1.00 96.62 80 ILE A N 1
ATOM 630 C CA . ILE A 1 80 ? -4.378 -1.196 17.656 1.00 96.62 80 ILE A CA 1
ATOM 631 C C . ILE A 1 80 ? -4.727 -2.681 17.521 1.00 96.62 80 ILE A C 1
ATOM 633 O O . ILE A 1 80 ? -5.841 -3.009 17.116 1.00 96.62 80 ILE A O 1
ATOM 637 N N . LYS A 1 81 ? -3.829 -3.587 17.925 1.00 97.19 81 LYS A N 1
ATOM 638 C CA . LYS A 1 81 ? -4.102 -5.033 17.952 1.00 97.19 81 LYS A CA 1
ATOM 639 C C . LYS A 1 81 ? -5.340 -5.355 18.787 1.00 97.19 81 LYS A C 1
ATOM 641 O O . LYS A 1 81 ? -6.179 -6.134 18.346 1.00 97.19 81 LYS A O 1
ATOM 646 N N . LEU A 1 82 ? -5.504 -4.719 19.948 1.00 96.62 82 LEU A N 1
ATOM 647 C CA . LEU A 1 82 ? -6.693 -4.879 20.782 1.00 96.62 82 LEU A CA 1
ATOM 648 C C . LEU A 1 82 ? -7.973 -4.452 20.044 1.00 96.62 82 LEU A C 1
ATOM 650 O O . LEU A 1 82 ? -8.940 -5.214 20.038 1.00 96.62 82 LEU A O 1
ATOM 654 N N . LEU A 1 83 ? -7.982 -3.295 19.376 1.00 95.88 83 LEU A N 1
ATOM 655 C CA . LEU A 1 83 ? -9.121 -2.857 18.557 1.00 95.88 83 LEU A CA 1
ATOM 656 C C . LEU A 1 83 ? -9.438 -3.872 17.447 1.00 95.88 83 LEU A C 1
ATOM 658 O O . LEU A 1 83 ? -10.600 -4.219 17.237 1.00 95.88 83 LEU A O 1
ATOM 662 N N . LEU A 1 84 ? -8.401 -4.403 16.792 1.00 96.69 84 LEU A N 1
ATOM 663 C CA . LEU A 1 84 ? -8.510 -5.425 15.749 1.00 96.69 84 LEU A CA 1
ATOM 664 C C . LEU A 1 84 ? -8.925 -6.813 16.277 1.00 96.69 84 LEU A C 1
ATOM 666 O O . LEU A 1 84 ? -9.241 -7.689 15.480 1.00 96.69 84 LEU A O 1
ATOM 670 N N . THR A 1 85 ? -8.954 -7.046 17.593 1.00 95.00 85 THR A N 1
ATOM 671 C CA . THR A 1 85 ? -9.469 -8.308 18.162 1.00 95.00 85 THR A CA 1
ATOM 672 C C . THR A 1 85 ? -10.984 -8.304 18.368 1.00 95.00 85 THR A C 1
ATOM 674 O O . THR A 1 85 ? -11.585 -9.366 18.533 1.00 95.00 85 THR A O 1
ATOM 677 N N . SER A 1 86 ? -11.623 -7.129 18.359 1.00 94.88 86 SER A N 1
ATOM 678 C CA . SER A 1 86 ? -13.068 -7.005 18.545 1.00 94.88 86 SER A CA 1
ATOM 679 C C . SER A 1 86 ? -13.785 -7.048 17.197 1.00 94.88 86 SER A C 1
ATOM 681 O O . SER A 1 86 ? -13.807 -6.064 16.462 1.00 94.88 86 SER A O 1
ATOM 683 N N . GLU A 1 87 ? -14.419 -8.182 16.888 1.00 92.50 87 GLU A N 1
ATOM 684 C CA . GLU A 1 87 ? -15.211 -8.364 15.659 1.00 92.50 87 GLU A CA 1
ATOM 685 C C . GLU A 1 87 ? -16.300 -7.290 15.506 1.00 92.50 87 GLU A C 1
ATOM 687 O O . GLU A 1 87 ? -16.525 -6.744 14.428 1.00 92.50 87 GLU A O 1
ATOM 692 N N . ASP A 1 88 ? -16.911 -6.905 16.621 1.00 92.56 88 ASP A N 1
ATOM 693 C CA . ASP A 1 88 ? -17.912 -5.851 16.658 1.00 92.56 88 ASP A CA 1
ATOM 694 C C . ASP A 1 88 ? -17.347 -4.476 16.319 1.00 92.56 88 ASP A C 1
ATOM 696 O O . ASP A 1 88 ? -17.931 -3.758 15.508 1.00 92.56 88 ASP A O 1
ATOM 700 N N . PHE A 1 89 ? -16.203 -4.115 16.904 1.00 93.75 89 PHE A N 1
ATOM 701 C CA . PHE A 1 89 ? -15.546 -2.853 16.585 1.00 93.75 89 PHE A CA 1
ATOM 702 C C . PHE A 1 89 ? -15.102 -2.820 15.117 1.00 93.75 89 PHE A C 1
ATOM 704 O O . PHE A 1 89 ? -15.333 -1.837 14.418 1.00 93.75 89 PHE A O 1
ATOM 711 N N . LEU A 1 90 ? -14.554 -3.924 14.602 1.00 94.06 90 LEU A N 1
ATOM 712 C CA . LEU A 1 90 ? -14.193 -4.062 13.187 1.00 94.06 90 LEU A CA 1
ATOM 713 C C . LEU A 1 90 ? -15.380 -3.899 12.239 1.00 94.06 90 LEU A C 1
ATOM 715 O O . LEU A 1 90 ? -15.212 -3.401 11.124 1.00 94.06 90 LEU A O 1
ATOM 719 N N . ASN A 1 91 ? -16.564 -4.353 12.645 1.00 91.81 91 ASN A N 1
ATOM 720 C CA . ASN A 1 91 ? -17.785 -4.166 11.873 1.00 91.81 91 ASN A CA 1
ATOM 721 C C . ASN A 1 91 ? -18.240 -2.705 11.900 1.00 91.81 91 ASN A C 1
ATOM 723 O O . ASN A 1 91 ? -18.727 -2.210 10.887 1.00 91.81 91 ASN A O 1
ATOM 727 N N . MET A 1 92 ? -18.033 -1.999 13.013 1.00 92.19 92 MET A N 1
ATOM 728 C CA . MET A 1 92 ? -18.322 -0.568 13.130 1.00 92.19 92 MET A CA 1
ATOM 729 C C . MET A 1 92 ? -17.381 0.308 12.292 1.00 92.19 92 MET A C 1
ATOM 731 O O . MET A 1 92 ? -17.799 1.381 11.872 1.00 92.19 92 MET A O 1
ATOM 735 N N . LEU A 1 93 ? -16.143 -0.122 12.028 1.00 93.81 93 LEU A N 1
ATOM 736 C CA . LEU A 1 93 ? -15.174 0.637 11.229 1.00 93.81 93 LEU A CA 1
ATOM 737 C C . LEU A 1 93 ? -15.514 0.659 9.736 1.00 93.81 93 LE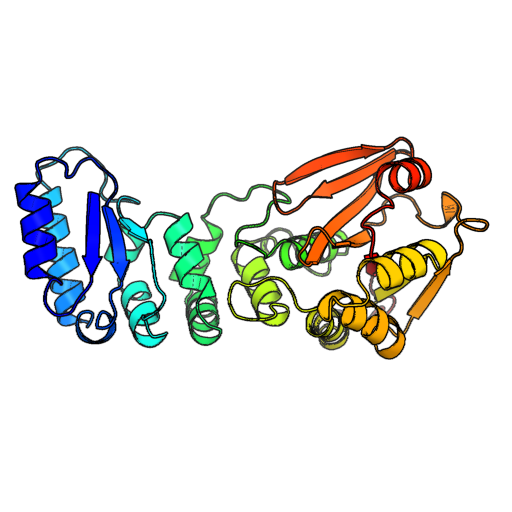U A C 1
ATOM 739 O O . LEU A 1 93 ? -15.853 -0.367 9.140 1.00 93.81 93 LEU A O 1
ATOM 743 N N . ASP A 1 94 ? -15.339 1.820 9.104 1.00 92.50 94 ASP A N 1
ATOM 744 C CA . ASP A 1 94 ? -15.338 1.919 7.647 1.00 92.50 94 ASP A CA 1
ATOM 745 C C . ASP A 1 94 ? -14.068 1.291 7.034 1.00 92.50 94 ASP A C 1
ATOM 747 O O . ASP A 1 94 ? -13.042 1.090 7.695 1.00 92.50 94 ASP A O 1
ATOM 751 N N . HIS A 1 95 ? -14.122 0.966 5.738 1.00 93.00 95 HIS A N 1
ATOM 752 C CA . HIS A 1 95 ? -13.009 0.292 5.060 1.00 93.00 95 HIS A CA 1
ATOM 753 C C . HIS A 1 95 ? -11.720 1.123 5.095 1.00 93.00 95 HIS A C 1
ATOM 755 O O . HIS A 1 95 ? -10.641 0.576 5.312 1.00 93.00 95 HIS A O 1
ATOM 761 N N . LYS A 1 96 ? -11.814 2.450 4.926 1.00 92.62 96 LYS A N 1
ATOM 762 C CA . LYS A 1 96 ? -10.634 3.330 4.935 1.00 92.62 96 LYS A CA 1
ATOM 763 C C . LYS A 1 96 ? -9.951 3.330 6.297 1.00 92.62 96 LYS A C 1
ATOM 765 O O . LYS A 1 96 ? -8.725 3.298 6.358 1.00 92.62 96 LYS A O 1
ATOM 770 N N . SER A 1 97 ? -10.722 3.334 7.377 1.00 94.62 97 SER A N 1
ATOM 771 C CA . SER A 1 97 ? -10.188 3.266 8.733 1.00 94.62 97 SER A CA 1
ATOM 772 C C . SER A 1 97 ? -9.553 1.928 9.044 1.00 94.62 97 SER A C 1
ATOM 774 O O . SER A 1 97 ? -8.473 1.896 9.625 1.00 94.62 97 SER A O 1
ATOM 776 N N . PHE A 1 98 ? -10.170 0.828 8.615 1.00 95.88 98 PHE A N 1
ATOM 777 C CA . PHE A 1 98 ? -9.573 -0.495 8.766 1.00 95.88 98 PHE A CA 1
ATOM 778 C C . PHE A 1 98 ? -8.218 -0.601 8.042 1.00 95.88 98 PHE A C 1
ATOM 780 O O . PHE A 1 98 ? -7.224 -1.025 8.637 1.00 95.88 98 PHE A O 1
ATOM 787 N N . LEU A 1 99 ? -8.133 -0.119 6.797 1.00 95.31 99 LEU A N 1
ATOM 788 C CA . LEU A 1 99 ? -6.869 -0.051 6.052 1.00 95.31 99 LEU A CA 1
ATOM 789 C C . LEU A 1 99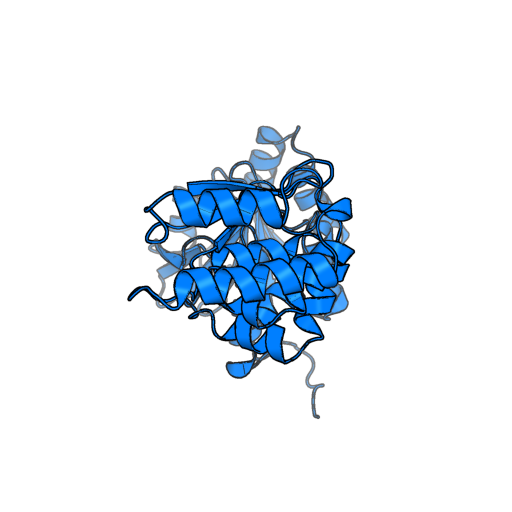 ? -5.838 0.840 6.759 1.00 95.31 99 LEU A C 1
ATOM 791 O O . LEU A 1 99 ? -4.657 0.506 6.810 1.00 95.31 99 LEU A O 1
ATOM 795 N N . LYS A 1 100 ? -6.282 1.957 7.343 1.00 94.75 100 LYS A N 1
ATOM 796 C CA . LYS A 1 100 ? -5.425 2.884 8.088 1.00 94.75 100 LYS A CA 1
ATOM 797 C C . LYS A 1 100 ? -4.846 2.256 9.357 1.00 94.75 100 LYS A C 1
ATOM 799 O O . LYS A 1 100 ? -3.676 2.491 9.637 1.00 94.75 100 LYS A O 1
ATOM 804 N N . LEU A 1 101 ? -5.631 1.460 10.090 1.00 95.75 101 LEU A N 1
ATOM 805 C CA . LEU A 1 101 ? -5.147 0.684 11.239 1.00 95.75 101 LEU A CA 1
ATOM 806 C C . LEU A 1 101 ? -4.085 -0.330 10.826 1.00 95.75 101 LEU A C 1
ATOM 808 O O . LEU A 1 101 ? -3.098 -0.509 11.522 1.00 95.75 101 LEU A O 1
ATOM 812 N N . THR A 1 102 ? -4.283 -0.969 9.679 1.00 96.75 102 THR A N 1
ATOM 813 C CA . THR A 1 102 ? -3.450 -2.083 9.218 1.00 96.75 102 THR A CA 1
ATOM 814 C C . THR A 1 102 ? -1.992 -1.683 8.957 1.00 96.75 102 THR A C 1
ATOM 816 O O . THR A 1 102 ? -1.095 -2.502 9.120 1.00 96.75 102 THR A O 1
ATOM 819 N N . VAL A 1 103 ? -1.736 -0.424 8.585 1.00 96.00 103 VAL A N 1
ATOM 820 C CA . VAL A 1 103 ? -0.405 0.055 8.161 1.00 96.00 103 VAL A CA 1
ATOM 821 C C . VAL A 1 103 ? 0.293 0.948 9.193 1.00 96.00 103 VAL A C 1
ATOM 823 O O . VAL A 1 103 ? 1.158 1.743 8.835 1.00 96.00 103 VAL A O 1
ATOM 826 N N . THR A 1 104 ? -0.084 0.869 10.474 1.00 94.94 104 THR A N 1
ATOM 827 C CA . THR A 1 104 ? 0.512 1.715 11.527 1.00 94.94 104 THR A CA 1
ATOM 828 C C . THR A 1 104 ? 1.877 1.235 12.011 1.00 94.94 104 THR A C 1
ATOM 830 O O . THR A 1 104 ? 2.677 2.056 12.451 1.00 94.94 104 THR A O 1
ATOM 833 N N . SER A 1 105 ? 2.138 -0.073 11.971 1.00 96.31 105 SER A N 1
ATOM 834 C CA . SER A 1 105 ? 3.437 -0.669 12.303 1.00 96.31 105 SER A CA 1
ATOM 835 C C . SER A 1 105 ? 3.609 -2.024 11.618 1.00 96.31 105 SER A C 1
ATOM 837 O O . SER A 1 105 ? 2.619 -2.633 11.199 1.00 96.31 105 SER A O 1
ATOM 839 N N . ASP A 1 106 ? 4.851 -2.511 11.541 1.00 96.75 106 ASP A N 1
ATOM 840 C CA . ASP A 1 106 ? 5.142 -3.865 11.057 1.00 96.75 106 ASP A CA 1
ATOM 841 C C . ASP A 1 106 ? 4.391 -4.916 11.896 1.00 96.75 106 ASP A C 1
ATOM 843 O O . ASP A 1 106 ? 3.755 -5.807 11.336 1.00 96.75 106 ASP A O 1
ATOM 847 N N . GLU A 1 107 ? 4.348 -4.762 13.229 1.00 97.50 107 GLU A N 1
ATOM 848 C CA . GLU A 1 107 ? 3.687 -5.750 14.096 1.00 97.50 107 GLU A CA 1
ATOM 849 C C . GLU A 1 107 ? 2.168 -5.798 13.898 1.00 97.50 107 GLU A C 1
ATOM 851 O O . GLU A 1 107 ? 1.550 -6.843 14.106 1.00 97.50 107 GLU A O 1
ATOM 856 N N . VAL A 1 108 ? 1.540 -4.673 13.539 1.00 97.88 108 VAL A N 1
ATOM 857 C CA . VAL A 1 108 ? 0.104 -4.638 13.231 1.00 97.88 108 VAL A CA 1
ATOM 858 C C . VAL A 1 108 ? -0.170 -5.264 11.867 1.00 97.88 108 VAL A C 1
ATOM 860 O O . VAL A 1 108 ? -1.109 -6.051 11.747 1.00 97.88 108 VAL A O 1
ATOM 863 N N . ALA A 1 109 ? 0.657 -4.972 10.861 1.00 98.00 109 ALA A N 1
ATOM 864 C CA . ALA A 1 109 ? 0.532 -5.596 9.547 1.00 98.00 109 ALA A CA 1
ATOM 865 C C . ALA A 1 109 ? 0.706 -7.120 9.636 1.00 98.00 109 ALA A C 1
ATOM 867 O O . ALA A 1 109 ? -0.110 -7.861 9.091 1.00 98.00 109 ALA A O 1
ATOM 868 N N . ASP A 1 110 ? 1.697 -7.596 10.396 1.00 98.38 110 ASP A N 1
ATOM 869 C CA . ASP A 1 110 ? 1.885 -9.022 10.686 1.00 98.38 110 ASP A CA 1
ATOM 870 C C . ASP A 1 110 ? 0.681 -9.627 11.400 1.00 98.38 110 ASP A C 1
ATOM 872 O O . ASP A 1 110 ? 0.227 -10.714 11.050 1.00 98.38 110 ASP A O 1
ATOM 876 N N . PHE A 1 111 ? 0.128 -8.922 12.387 1.00 98.25 111 PHE A N 1
ATOM 877 C CA . PHE A 1 111 ? -1.061 -9.383 13.094 1.00 98.25 111 PHE A CA 1
ATOM 878 C C . PHE A 1 111 ? -2.267 -9.553 12.158 1.00 98.25 111 PHE A C 1
ATOM 880 O O . PHE A 1 111 ? -2.986 -10.546 12.265 1.00 98.25 111 PHE A O 1
ATOM 887 N N . VAL A 1 112 ? -2.477 -8.616 11.227 1.00 98.06 112 VAL A N 1
ATOM 888 C CA . VAL A 1 112 ? -3.549 -8.695 10.222 1.00 98.06 112 VAL A CA 1
ATOM 889 C C . VAL A 1 112 ? -3.307 -9.843 9.243 1.00 98.06 112 VAL A C 1
ATOM 891 O O . VAL A 1 112 ? -4.217 -10.636 9.013 1.00 98.06 112 VAL A O 1
ATOM 894 N N . LEU A 1 113 ? -2.090 -9.969 8.703 1.00 97.81 113 LEU A N 1
ATOM 895 C CA . LEU A 1 113 ? -1.736 -11.009 7.729 1.00 97.81 113 LEU A CA 1
ATOM 896 C C . LEU A 1 113 ? -1.814 -12.427 8.318 1.00 97.81 113 LEU A C 1
ATOM 898 O O . LEU A 1 113 ? -2.220 -13.355 7.619 1.00 97.81 113 LEU A O 1
ATOM 902 N N . ASN A 1 114 ? -1.471 -12.589 9.599 1.00 97.88 114 ASN A N 1
ATOM 903 C CA . ASN A 1 114 ? -1.479 -13.879 10.296 1.00 97.88 114 ASN A CA 1
ATOM 904 C C . ASN A 1 114 ? -2.848 -14.259 10.884 1.00 97.88 114 ASN A C 1
ATOM 906 O O . ASN A 1 114 ? -3.018 -15.381 11.361 1.00 97.88 114 ASN A O 1
ATOM 910 N N . ASN A 1 115 ? -3.832 -13.354 10.875 1.00 97.56 115 ASN A N 1
ATOM 911 C CA . ASN A 1 115 ? -5.180 -13.629 11.362 1.00 97.56 115 ASN A CA 1
ATOM 912 C C . ASN A 1 115 ? -6.135 -13.889 10.180 1.00 97.56 115 ASN A C 1
ATOM 914 O O . ASN A 1 115 ? -6.476 -12.943 9.466 1.00 97.56 115 ASN A O 1
ATOM 918 N N . PRO A 1 116 ? -6.646 -15.125 9.996 1.00 95.69 116 PRO A N 1
ATOM 919 C CA . PRO A 1 116 ? -7.488 -15.462 8.848 1.00 95.69 116 PRO A CA 1
ATOM 920 C C . PRO A 1 116 ? -8.730 -14.577 8.708 1.00 95.69 116 PRO A C 1
ATOM 922 O O . PRO A 1 116 ? -9.058 -14.165 7.603 1.00 95.69 116 PRO A O 1
ATOM 925 N N . LYS A 1 117 ? -9.388 -14.213 9.819 1.00 95.00 117 LYS A N 1
ATOM 926 C CA . LYS A 1 117 ? -10.585 -13.357 9.782 1.00 95.00 117 LYS A CA 1
ATOM 927 C C . LYS A 1 117 ? -10.260 -11.942 9.300 1.00 95.00 117 LYS A C 1
ATOM 929 O O . LYS A 1 117 ? -11.022 -11.366 8.527 1.00 95.00 117 LYS A O 1
ATOM 934 N N . LEU A 1 118 ? -9.144 -11.373 9.763 1.00 97.00 118 LEU A N 1
ATOM 935 C CA . LEU A 1 118 ? -8.711 -10.035 9.347 1.00 97.00 118 LEU A CA 1
ATOM 936 C C . LEU A 1 118 ? -8.245 -10.029 7.896 1.00 97.00 118 LEU A C 1
ATOM 938 O O . LEU A 1 118 ? -8.568 -9.096 7.165 1.00 97.00 118 LEU A O 1
ATOM 942 N N . LYS A 1 119 ? -7.543 -11.086 7.478 1.00 95.56 119 LYS A N 1
ATOM 943 C CA . LYS A 1 119 ? -7.129 -11.288 6.093 1.00 95.56 119 LYS A CA 1
ATOM 944 C C . LYS A 1 119 ? -8.335 -11.378 5.155 1.00 95.56 119 LYS A C 1
ATOM 946 O O . LYS A 1 119 ? -8.389 -10.630 4.188 1.00 95.56 119 LYS A O 1
ATOM 951 N N . THR A 1 120 ? -9.342 -12.191 5.483 1.00 93.38 120 THR A N 1
ATOM 952 C CA . THR A 1 120 ? -10.591 -12.262 4.706 1.00 93.38 120 THR A CA 1
ATOM 953 C C . THR A 1 120 ? -11.289 -10.907 4.650 1.00 93.38 120 THR A C 1
ATOM 955 O O . THR A 1 120 ? -11.602 -10.433 3.567 1.00 93.38 120 THR A O 1
ATOM 958 N N . LYS A 1 121 ? -11.436 -10.212 5.789 1.00 93.00 121 LYS A N 1
ATOM 959 C CA . LYS A 1 121 ? -12.024 -8.863 5.814 1.00 93.00 121 LYS A CA 1
ATOM 960 C C . LYS A 1 121 ? -11.262 -7.872 4.928 1.00 93.00 121 LYS A C 1
ATOM 962 O O . LYS A 1 121 ? -11.883 -6.984 4.354 1.00 93.00 121 LYS A O 1
ATOM 967 N N . LEU A 1 122 ? -9.934 -7.976 4.870 1.00 94.69 122 LEU A N 1
ATOM 968 C CA . LEU A 1 122 ? -9.084 -7.151 4.015 1.00 94.69 122 LEU A CA 1
ATOM 969 C C . LEU A 1 122 ? -9.316 -7.463 2.532 1.00 94.69 122 LEU A C 1
ATOM 971 O O . LEU A 1 122 ? -9.446 -6.536 1.733 1.00 94.69 122 LEU A O 1
ATOM 975 N N . ASP A 1 123 ? -9.416 -8.743 2.188 1.00 93.06 123 ASP A N 1
ATOM 976 C CA . ASP A 1 123 ? -9.611 -9.203 0.813 1.00 93.06 123 ASP A CA 1
ATOM 977 C C . ASP A 1 123 ? -11.035 -8.944 0.290 1.00 93.06 123 ASP A C 1
ATOM 979 O O . ASP A 1 123 ? -11.205 -8.647 -0.891 1.00 93.06 123 ASP A O 1
ATOM 983 N N . ASP A 1 124 ? -12.032 -8.907 1.180 1.00 90.81 124 ASP A N 1
ATOM 984 C CA . ASP A 1 124 ? -13.426 -8.547 0.879 1.00 90.81 124 ASP A CA 1
ATOM 985 C C . ASP A 1 124 ? -13.614 -7.060 0.505 1.00 90.81 124 ASP A C 1
ATOM 987 O O . ASP A 1 124 ? -14.698 -6.640 0.085 1.00 90.81 124 ASP A O 1
ATOM 991 N N . ILE A 1 125 ? -12.584 -6.217 0.663 1.00 87.94 125 ILE A N 1
ATOM 992 C CA . ILE A 1 125 ? -12.644 -4.801 0.274 1.00 87.94 125 ILE A CA 1
ATOM 993 C C . ILE A 1 125 ? -12.539 -4.700 -1.251 1.00 87.94 125 ILE A C 1
ATOM 995 O O . ILE A 1 125 ? -11.443 -4.554 -1.801 1.00 87.94 125 ILE A O 1
ATOM 999 N N . GLU A 1 126 ? -13.710 -4.726 -1.897 1.00 71.94 126 GLU A N 1
ATOM 1000 C CA . GLU A 1 126 ? -13.964 -4.747 -3.348 1.00 71.94 126 GLU A CA 1
ATOM 1001 C C . GLU A 1 126 ? -12.771 -4.295 -4.207 1.00 71.94 126 GLU A C 1
ATOM 1003 O O . GLU A 1 126 ? -12.426 -3.105 -4.199 1.00 71.94 126 GLU A O 1
ATOM 1008 N N . PRO A 1 127 ? -12.093 -5.207 -4.929 1.00 63.31 127 PRO A N 1
ATOM 1009 C CA . PRO A 1 127 ? -10.918 -4.883 -5.724 1.00 63.31 127 PRO A CA 1
ATOM 1010 C C . PRO A 1 127 ? -11.280 -3.908 -6.847 1.00 63.31 127 PRO A C 1
ATOM 1012 O O . PRO A 1 127 ? -12.129 -4.184 -7.683 1.00 63.31 127 PRO A O 1
ATOM 1015 N N . LEU A 1 128 ? -10.575 -2.778 -6.901 1.00 68.44 128 LEU A N 1
ATOM 1016 C CA . LEU A 1 128 ? -10.456 -2.038 -8.149 1.00 68.44 128 LEU A CA 1
ATOM 1017 C C . LEU A 1 128 ? -9.200 -2.588 -8.819 1.00 68.44 128 LEU A C 1
ATOM 1019 O O . LEU A 1 128 ? -8.103 -2.527 -8.248 1.00 68.44 128 LEU A O 1
ATOM 1023 N N . ILE A 1 129 ? -9.389 -3.224 -9.975 1.00 74.88 129 ILE A N 1
ATOM 1024 C CA . ILE A 1 129 ? -8.295 -3.785 -10.771 1.00 74.88 129 ILE A CA 1
ATOM 1025 C C . ILE A 1 129 ? -7.277 -2.666 -11.009 1.00 74.88 129 ILE A C 1
ATOM 1027 O O . ILE A 1 129 ? -7.649 -1.525 -11.274 1.00 74.88 129 ILE A O 1
ATOM 1031 N N . ASP A 1 130 ? -6.002 -2.978 -10.792 1.00 80.56 130 ASP A N 1
ATOM 1032 C CA . ASP A 1 130 ? -4.864 -2.065 -10.933 1.00 80.56 130 ASP A CA 1
ATOM 1033 C C . ASP A 1 130 ? -4.809 -0.864 -9.972 1.00 80.56 130 ASP A C 1
ATOM 1035 O O . ASP A 1 130 ? -3.773 -0.217 -9.903 1.00 80.56 130 ASP A O 1
ATOM 1039 N N . LYS A 1 131 ? -5.827 -0.605 -9.139 1.00 91.62 131 LYS A N 1
ATOM 1040 C CA . LYS A 1 131 ? -5.776 0.441 -8.103 1.00 91.62 131 LYS A CA 1
ATOM 1041 C C . LYS A 1 131 ? -5.234 -0.085 -6.774 1.00 91.62 131 LYS A C 1
ATOM 1043 O O . LYS A 1 131 ? -5.645 -1.147 -6.307 1.00 91.62 131 LYS A O 1
ATOM 1048 N N . GLN A 1 132 ? -4.355 0.686 -6.145 1.00 92.81 132 GLN A N 1
ATOM 1049 C CA . GLN A 1 132 ? -3.782 0.431 -4.830 1.00 92.81 132 GLN A CA 1
ATOM 1050 C C . GLN A 1 132 ? -4.864 0.500 -3.745 1.00 92.81 132 GLN A C 1
ATOM 1052 O O . GLN A 1 132 ? -5.786 1.324 -3.804 1.00 92.81 132 GLN A O 1
ATOM 1057 N N . LYS A 1 133 ? -4.734 -0.336 -2.720 1.00 92.50 133 LYS A N 1
ATOM 1058 C CA . LYS A 1 133 ? -5.637 -0.353 -1.565 1.00 92.50 133 LYS A CA 1
ATOM 1059 C C . LYS A 1 133 ? -5.162 0.548 -0.453 1.00 92.50 133 LYS A C 1
ATOM 1061 O O . LYS A 1 133 ? -5.949 1.322 0.095 1.00 92.50 133 LYS A O 1
ATOM 1066 N N . PHE A 1 134 ? -3.879 0.479 -0.140 1.00 94.25 134 PHE A N 1
ATOM 1067 C CA . PHE A 1 134 ? -3.294 1.316 0.890 1.00 94.25 134 PHE A CA 1
ATOM 1068 C C . PHE A 1 134 ? -2.844 2.646 0.299 1.00 94.25 134 PHE A C 1
ATOM 1070 O O . PHE A 1 134 ? -2.491 2.780 -0.872 1.00 94.25 134 PHE A O 1
ATOM 1077 N N . LYS A 1 135 ? -2.860 3.688 1.125 1.00 91.00 135 LYS A N 1
ATOM 1078 C CA . LYS A 1 135 ? -2.261 4.952 0.717 1.00 91.00 135 LYS A CA 1
ATOM 1079 C C . LYS A 1 135 ? -0.753 4.725 0.574 1.00 91.00 135 LYS A C 1
ATOM 1081 O O . LYS A 1 135 ? -0.121 4.358 1.554 1.00 91.00 135 LYS A O 1
ATOM 1086 N N . ASN A 1 136 ? -0.200 5.021 -0.603 1.00 93.31 136 ASN A N 1
ATOM 1087 C CA . ASN A 1 136 ? 1.226 4.899 -0.950 1.00 93.31 136 ASN A CA 1
ATOM 1088 C C . ASN A 1 136 ? 1.728 3.477 -1.283 1.00 93.31 136 ASN A C 1
ATOM 1090 O O . ASN A 1 136 ? 2.940 3.273 -1.341 1.00 93.31 136 ASN A O 1
ATOM 1094 N N . SER A 1 137 ? 0.843 2.508 -1.535 1.00 94.94 137 SER A N 1
ATOM 1095 C CA . SER A 1 137 ? 1.225 1.144 -1.941 1.00 94.94 137 SER A CA 1
ATOM 1096 C C . SER A 1 137 ? 1.298 0.938 -3.461 1.00 94.94 137 SER A C 1
ATOM 1098 O O . SER A 1 137 ? 1.331 -0.201 -3.921 1.00 94.94 137 SER A O 1
ATOM 1100 N N . CYS A 1 138 ? 1.373 2.006 -4.263 1.00 94.38 138 CYS A N 1
ATOM 1101 C CA . CYS A 1 138 ? 1.379 1.949 -5.731 1.00 94.38 138 CYS A CA 1
ATOM 1102 C C . CYS A 1 138 ? 2.463 1.017 -6.274 1.00 94.38 138 CYS A C 1
ATOM 1104 O O . CYS A 1 138 ? 2.194 0.214 -7.161 1.00 94.38 138 CYS A O 1
ATOM 1106 N N . THR A 1 139 ? 3.662 1.052 -5.689 1.00 94.06 139 THR A N 1
ATOM 1107 C CA . THR A 1 139 ? 4.753 0.144 -6.052 1.00 94.06 139 THR A CA 1
ATOM 1108 C C . THR A 1 139 ? 4.414 -1.313 -5.745 1.00 94.06 139 THR A C 1
ATOM 1110 O O . THR A 1 139 ? 4.668 -2.176 -6.575 1.00 94.06 139 THR A O 1
ATOM 1113 N N . ALA A 1 140 ? 3.803 -1.605 -4.594 1.00 95.50 140 ALA A N 1
ATOM 1114 C CA . ALA A 1 140 ? 3.394 -2.968 -4.254 1.00 95.50 140 ALA A CA 1
ATOM 1115 C C . ALA A 1 140 ? 2.301 -3.470 -5.208 1.00 95.50 140 ALA A C 1
ATOM 1117 O O . ALA A 1 140 ? 2.376 -4.600 -5.689 1.00 95.50 140 ALA A O 1
ATOM 1118 N N . ARG A 1 141 ? 1.338 -2.601 -5.552 1.00 94.69 141 ARG A N 1
ATOM 1119 C CA . ARG A 1 141 ? 0.281 -2.893 -6.529 1.00 94.69 141 ARG A CA 1
ATOM 1120 C C . ARG A 1 141 ? 0.823 -3.086 -7.952 1.00 94.69 141 ARG A C 1
ATOM 1122 O O . ARG A 1 141 ? 0.313 -3.920 -8.696 1.00 94.69 141 ARG A O 1
ATOM 1129 N N . ALA A 1 142 ? 1.872 -2.359 -8.323 1.00 94.19 142 ALA A N 1
ATOM 1130 C CA . ALA A 1 142 ? 2.572 -2.555 -9.587 1.00 94.19 142 ALA A CA 1
ATOM 1131 C C . ALA A 1 142 ? 3.324 -3.896 -9.614 1.00 94.19 142 ALA A C 1
ATOM 1133 O O . ALA A 1 142 ? 3.193 -4.658 -10.568 1.00 94.19 142 ALA A O 1
ATOM 1134 N N . ILE A 1 143 ? 4.059 -4.220 -8.546 1.00 94.12 143 ILE A N 1
ATOM 1135 C CA . ILE A 1 143 ? 4.802 -5.481 -8.437 1.00 94.12 143 ILE A CA 1
ATOM 1136 C C . ILE A 1 143 ? 3.847 -6.675 -8.501 1.00 94.12 143 ILE A C 1
ATOM 1138 O O . ILE A 1 143 ? 4.046 -7.543 -9.342 1.00 94.12 143 ILE A O 1
ATOM 1142 N N . ILE A 1 144 ? 2.780 -6.707 -7.692 1.00 93.50 144 ILE A N 1
ATOM 1143 C CA . ILE A 1 144 ? 1.812 -7.821 -7.698 1.00 93.50 144 ILE A CA 1
ATOM 1144 C C . ILE A 1 144 ? 1.174 -8.025 -9.082 1.00 93.50 144 ILE A C 1
ATOM 1146 O O . ILE A 1 144 ? 0.956 -9.162 -9.489 1.00 93.50 144 ILE A O 1
ATOM 1150 N N . ARG A 1 145 ? 0.930 -6.944 -9.840 1.00 92.81 145 ARG A N 1
ATOM 1151 C CA . ARG A 1 145 ? 0.416 -7.028 -11.214 1.00 92.81 145 ARG A CA 1
ATOM 1152 C C . ARG A 1 145 ? 1.413 -7.703 -12.155 1.00 92.81 145 ARG A C 1
ATOM 1154 O O . ARG A 1 145 ? 1.022 -8.590 -12.905 1.00 92.81 145 ARG A O 1
ATOM 1161 N N . ILE A 1 146 ? 2.687 -7.323 -12.087 1.00 91.81 146 ILE A N 1
ATOM 1162 C CA . ILE A 1 146 ? 3.733 -7.946 -12.906 1.00 91.81 146 ILE A CA 1
ATOM 1163 C C . ILE A 1 146 ? 3.933 -9.413 -12.502 1.00 91.81 146 ILE A C 1
ATOM 1165 O O . ILE A 1 146 ? 4.055 -10.270 -13.370 1.00 91.81 146 ILE A O 1
ATOM 1169 N N . LEU A 1 147 ? 3.909 -9.727 -11.202 1.00 91.56 147 LEU A N 1
ATOM 1170 C CA . LEU A 1 147 ? 4.010 -11.108 -10.722 1.00 91.56 147 LEU A CA 1
ATOM 1171 C C . LEU A 1 147 ? 2.877 -11.987 -11.269 1.00 91.56 147 LEU A C 1
ATOM 1173 O O . LEU A 1 147 ? 3.145 -13.108 -11.695 1.00 91.56 147 LEU A O 1
ATOM 1177 N N . LEU A 1 148 ? 1.644 -11.469 -11.299 1.00 90.94 148 LEU A N 1
ATOM 1178 C CA . LEU A 1 148 ? 0.491 -12.162 -11.878 1.00 90.94 148 LEU A CA 1
ATOM 1179 C C . LEU A 1 148 ? 0.688 -12.413 -13.379 1.00 90.94 148 LEU A C 1
ATOM 1181 O O . LEU A 1 148 ? 0.569 -13.540 -13.843 1.00 90.94 148 LEU A O 1
ATOM 1185 N N . GLU A 1 149 ? 1.048 -11.377 -14.140 1.00 89.88 149 GLU A N 1
ATOM 1186 C CA . GLU A 1 149 ? 1.232 -11.480 -15.596 1.00 89.88 149 GLU A CA 1
ATOM 1187 C C . GLU A 1 149 ? 2.383 -12.409 -16.002 1.00 89.88 149 GLU A C 1
ATOM 1189 O O . GLU A 1 149 ? 2.383 -12.961 -17.102 1.00 89.88 149 GLU A O 1
ATOM 1194 N N . ARG A 1 150 ? 3.373 -12.589 -15.124 1.00 86.00 150 ARG A N 1
ATOM 1195 C CA . ARG A 1 150 ? 4.508 -13.496 -15.334 1.00 86.00 150 ARG A CA 1
ATOM 1196 C C . ARG A 1 150 ? 4.286 -14.901 -14.769 1.00 86.00 150 ARG A C 1
ATOM 1198 O O . ARG A 1 150 ? 5.172 -15.737 -14.913 1.00 86.00 150 ARG A O 1
ATOM 1205 N N . GLY A 1 151 ? 3.136 -15.165 -14.147 1.00 87.56 151 GLY A N 1
ATOM 1206 C CA . GLY A 1 151 ? 2.811 -16.470 -13.570 1.00 87.56 151 GLY A CA 1
ATOM 1207 C C . GLY A 1 151 ? 3.572 -16.805 -12.283 1.00 87.56 151 GLY A C 1
ATOM 1208 O O . GLY A 1 151 ? 3.610 -17.968 -11.893 1.00 87.56 151 GLY A O 1
ATOM 1209 N N . TYR A 1 152 ? 4.167 -15.814 -11.608 1.00 87.38 152 TYR A N 1
ATOM 1210 C CA . TYR A 1 152 ? 4.763 -16.004 -10.277 1.00 87.38 152 TYR A CA 1
ATOM 1211 C C . TYR A 1 152 ? 3.701 -16.140 -9.180 1.00 87.38 152 TYR A C 1
ATOM 1213 O O . TYR A 1 152 ? 3.974 -16.698 -8.120 1.00 87.38 152 TYR A O 1
ATOM 1221 N N . ILE A 1 153 ? 2.502 -15.610 -9.423 1.00 90.62 153 ILE A N 1
ATOM 1222 C CA . ILE A 1 153 ? 1.321 -15.780 -8.576 1.00 90.62 153 ILE A CA 1
ATOM 1223 C C . ILE A 1 153 ? 0.099 -16.047 -9.459 1.00 90.62 153 ILE A C 1
ATOM 1225 O O . ILE A 1 153 ? 0.085 -15.669 -10.630 1.00 90.62 153 ILE A O 1
ATOM 1229 N N . ASP A 1 154 ? -0.932 -16.663 -8.888 1.00 90.25 154 ASP A N 1
ATOM 1230 C CA . ASP A 1 154 ? -2.224 -16.861 -9.549 1.00 90.25 154 ASP A CA 1
ATOM 1231 C C . ASP A 1 154 ? -3.206 -15.701 -9.285 1.00 90.25 154 ASP A C 1
ATOM 1233 O O . ASP A 1 154 ? -2.958 -14.806 -8.468 1.00 90.25 154 ASP A O 1
ATOM 1237 N N . GLU A 1 155 ? -4.356 -15.729 -9.966 1.00 89.50 155 GLU A N 1
ATOM 1238 C CA . GLU A 1 155 ? -5.425 -14.736 -9.788 1.00 89.50 155 GLU A CA 1
ATOM 1239 C C . GLU A 1 155 ? -5.988 -14.716 -8.358 1.00 89.50 155 GLU A C 1
ATOM 1241 O O . GLU A 1 155 ? -6.338 -13.647 -7.854 1.00 89.50 155 GLU A O 1
ATOM 1246 N N . ASN A 1 156 ? -6.010 -15.861 -7.666 1.00 89.31 156 ASN A N 1
ATOM 1247 C CA . ASN A 1 156 ? -6.483 -15.960 -6.279 1.00 89.31 156 ASN A CA 1
ATOM 1248 C C . ASN A 1 156 ? -5.553 -15.235 -5.296 1.00 89.31 156 ASN A C 1
ATOM 1250 O O . ASN A 1 156 ? -5.970 -14.881 -4.195 1.00 89.31 156 ASN A O 1
ATOM 1254 N N . ASN A 1 157 ? -4.298 -15.010 -5.684 1.00 89.62 157 ASN A N 1
ATOM 1255 C CA . ASN A 1 157 ? -3.309 -14.259 -4.927 1.00 89.62 157 ASN A CA 1
ATOM 1256 C C . ASN A 1 157 ? -3.268 -12.772 -5.303 1.00 89.62 157 ASN A C 1
ATOM 1258 O O . ASN A 1 157 ? -2.526 -12.021 -4.673 1.00 89.62 157 ASN A O 1
ATOM 1262 N N . TYR A 1 158 ? -4.057 -12.301 -6.273 1.00 91.25 158 TYR A N 1
ATOM 1263 C CA . TYR A 1 158 ? -4.138 -10.881 -6.631 1.00 91.25 158 TYR A CA 1
ATOM 1264 C C . TYR A 1 158 ? -5.049 -10.098 -5.665 1.00 91.25 158 TYR A C 1
ATOM 1266 O O . TYR A 1 158 ? -6.052 -9.489 -6.045 1.00 91.25 158 TYR A O 1
ATOM 1274 N N . THR A 1 159 ? -4.693 -10.104 -4.381 1.00 92.56 159 THR A N 1
ATOM 1275 C CA . THR A 1 159 ? -5.550 -9.626 -3.289 1.00 92.56 159 THR A CA 1
ATOM 1276 C C . THR A 1 159 ? -4.961 -8.425 -2.536 1.00 92.56 159 THR A C 1
ATOM 1278 O O . THR A 1 159 ? -3.746 -8.198 -2.559 1.00 92.56 159 THR A O 1
ATOM 1281 N N . PRO A 1 160 ? -5.800 -7.646 -1.826 1.00 94.50 160 PRO A N 1
ATOM 1282 C CA . PRO A 1 160 ? -5.348 -6.629 -0.875 1.00 94.50 160 PRO A CA 1
ATOM 1283 C C . PRO A 1 160 ? -4.369 -7.153 0.192 1.00 94.50 160 PRO A C 1
ATOM 1285 O O . PRO A 1 160 ? -3.445 -6.440 0.582 1.00 94.50 160 PRO A O 1
ATOM 1288 N N . SER A 1 161 ? -4.526 -8.394 0.658 1.00 95.88 161 SER A N 1
ATOM 1289 C CA . SER A 1 161 ? -3.598 -9.013 1.605 1.00 95.88 161 SER A CA 1
ATOM 1290 C C . SER A 1 161 ? -2.230 -9.300 0.988 1.00 95.88 161 SER A C 1
ATOM 1292 O O . SER A 1 161 ? -1.215 -9.004 1.620 1.00 95.88 161 SER A O 1
ATOM 1294 N N . LYS A 1 162 ? -2.166 -9.776 -0.262 1.00 95.62 162 LYS A N 1
ATOM 1295 C CA . LYS A 1 162 ? -0.889 -9.920 -0.981 1.00 95.62 162 LYS A CA 1
ATOM 1296 C C . LYS A 1 162 ? -0.253 -8.559 -1.285 1.00 95.62 162 LYS A C 1
ATOM 1298 O O . LYS A 1 162 ? 0.963 -8.416 -1.185 1.00 95.62 162 LYS A O 1
ATOM 1303 N N . GLU A 1 163 ? -1.055 -7.534 -1.585 1.00 96.19 163 GLU A N 1
ATOM 1304 C CA . GLU A 1 163 ? -0.561 -6.155 -1.703 1.00 96.19 163 GLU A CA 1
ATOM 1305 C C . GLU A 1 163 ? 0.092 -5.685 -0.393 1.00 96.19 163 GLU A C 1
ATOM 1307 O O . GLU A 1 163 ? 1.188 -5.130 -0.435 1.00 96.19 163 GLU A O 1
ATOM 1312 N N . LEU A 1 164 ? -0.532 -5.940 0.764 1.00 97.56 164 LEU A N 1
ATOM 1313 C CA . LEU A 1 164 ? 0.025 -5.602 2.078 1.00 97.56 164 LEU A CA 1
ATOM 1314 C C . LEU A 1 164 ? 1.326 -6.356 2.379 1.00 97.56 164 LEU A C 1
ATOM 1316 O O . LEU A 1 164 ? 2.258 -5.759 2.913 1.00 97.56 164 LEU A O 1
ATOM 1320 N N . GLU A 1 165 ? 1.390 -7.645 2.037 1.00 97.19 165 GLU A N 1
ATOM 1321 C CA . GLU A 1 165 ? 2.581 -8.488 2.200 1.00 97.19 165 GLU A CA 1
ATOM 1322 C C . GLU A 1 165 ? 3.792 -7.855 1.504 1.00 97.19 165 GLU A C 1
ATOM 1324 O O . GLU A 1 165 ? 4.818 -7.615 2.141 1.00 97.19 165 GLU A O 1
ATOM 1329 N N . ILE A 1 166 ? 3.636 -7.483 0.230 1.00 97.25 166 ILE A N 1
ATOM 1330 C CA . ILE A 1 166 ? 4.686 -6.815 -0.551 1.00 97.25 166 ILE A CA 1
ATOM 1331 C C . ILE A 1 166 ? 4.946 -5.408 -0.009 1.00 97.25 166 ILE A C 1
ATOM 1333 O O . ILE A 1 166 ? 6.097 -5.006 0.154 1.00 97.25 166 ILE A O 1
ATOM 1337 N N . TYR A 1 167 ? 3.888 -4.649 0.286 1.00 97.81 167 TYR A N 1
ATOM 1338 C CA . TYR A 1 167 ? 3.997 -3.264 0.730 1.00 97.81 167 TYR A CA 1
ATOM 1339 C C . TYR A 1 167 ? 4.806 -3.129 2.022 1.00 97.81 167 TYR A C 1
ATOM 1341 O O . TYR A 1 167 ? 5.681 -2.267 2.100 1.00 97.81 167 TYR A O 1
ATOM 1349 N N . LYS A 1 168 ? 4.579 -4.028 2.985 1.00 97.62 168 LYS A N 1
ATOM 1350 C CA . LYS A 1 168 ? 5.336 -4.111 4.237 1.00 97.62 168 LYS A CA 1
ATOM 1351 C C . LYS A 1 168 ? 6.830 -4.346 3.999 1.00 97.62 168 LYS A C 1
ATOM 1353 O O . LYS A 1 168 ? 7.668 -3.768 4.682 1.00 97.62 168 LYS A O 1
ATOM 1358 N N . GLU A 1 169 ? 7.183 -5.168 3.011 1.00 97.00 169 GLU A N 1
ATOM 1359 C CA . GLU A 1 169 ? 8.590 -5.436 2.696 1.00 97.00 169 GLU A CA 1
ATOM 1360 C C . GLU A 1 169 ? 9.294 -4.238 2.055 1.00 97.00 169 GLU A C 1
ATOM 1362 O O . GLU A 1 169 ? 10.500 -4.079 2.240 1.00 97.00 169 GLU A O 1
ATOM 1367 N N . ILE A 1 170 ? 8.562 -3.386 1.330 1.00 94.69 170 ILE A N 1
ATOM 1368 C CA . ILE A 1 170 ? 9.160 -2.304 0.539 1.00 94.69 170 ILE A CA 1
ATOM 1369 C C . ILE A 1 170 ? 8.962 -0.902 1.113 1.00 94.69 170 ILE A C 1
ATOM 1371 O O . ILE A 1 170 ? 9.613 0.023 0.633 1.00 94.69 170 ILE A O 1
ATOM 1375 N N . TRP A 1 171 ? 8.090 -0.685 2.100 1.00 95.44 171 TRP A N 1
ATOM 1376 C CA . TRP A 1 171 ? 7.828 0.659 2.623 1.00 95.44 171 TRP A CA 1
ATOM 1377 C C . TRP A 1 171 ? 9.049 1.280 3.309 1.00 95.44 171 TRP A C 1
ATOM 1379 O O . TRP A 1 171 ? 9.860 0.595 3.932 1.00 95.44 171 TRP A O 1
ATOM 1389 N N . LEU A 1 172 ? 9.215 2.597 3.205 1.00 91.88 172 LEU A N 1
ATOM 1390 C CA . LEU A 1 172 ? 10.273 3.301 3.932 1.00 91.88 172 LEU A CA 1
ATOM 1391 C C . LEU A 1 172 ? 10.039 3.190 5.446 1.00 91.88 172 LEU A C 1
ATOM 1393 O O . LEU A 1 172 ? 10.902 2.726 6.187 1.00 91.88 172 LEU A O 1
ATOM 1397 N N . GLU A 1 173 ? 8.822 3.532 5.851 1.00 93.94 173 GLU A N 1
ATOM 1398 C CA . GLU A 1 173 ? 8.254 3.380 7.188 1.00 93.94 173 GLU A CA 1
ATOM 1399 C C . GLU A 1 173 ? 6.820 2.844 7.033 1.00 93.94 173 GLU A C 1
ATOM 1401 O O . GLU A 1 173 ? 6.222 3.042 5.966 1.00 93.94 173 GLU A O 1
ATOM 1406 N N . PRO A 1 174 ? 6.230 2.233 8.075 1.00 95.50 174 PRO A N 1
ATOM 1407 C CA . PRO A 1 174 ? 4.852 1.752 8.039 1.00 95.50 174 PRO A CA 1
ATOM 1408 C C . PRO A 1 174 ? 3.856 2.766 7.453 1.00 95.50 174 PR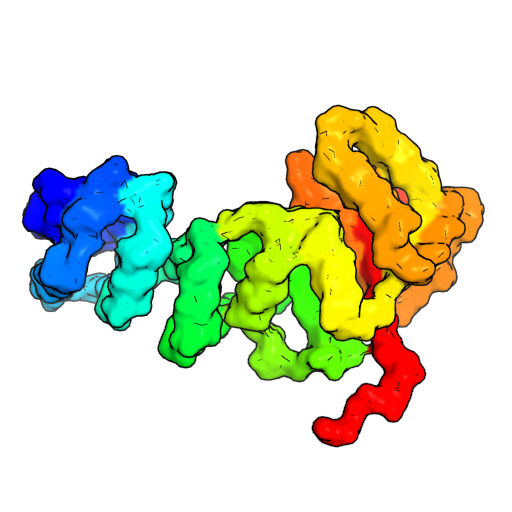O A C 1
ATOM 1410 O O . PRO A 1 174 ? 3.763 3.919 7.888 1.00 95.50 174 PRO A O 1
ATOM 1413 N N . GLY A 1 175 ? 3.146 2.353 6.397 1.00 93.88 175 GLY A N 1
ATOM 1414 C CA . GLY A 1 175 ? 2.148 3.178 5.701 1.00 93.88 175 GLY A CA 1
ATOM 1415 C C . GLY A 1 175 ? 2.702 4.368 4.899 1.00 93.88 175 GLY A C 1
ATOM 1416 O O . GLY A 1 175 ? 1.932 5.221 4.435 1.00 93.88 175 GLY A O 1
ATOM 1417 N N . LYS A 1 176 ? 4.026 4.471 4.728 1.00 93.75 176 LYS A N 1
ATOM 1418 C CA . LYS A 1 176 ? 4.688 5.486 3.889 1.00 93.75 176 LYS A CA 1
ATOM 1419 C C . LYS A 1 176 ? 5.058 4.938 2.514 1.00 93.75 176 LYS A C 1
ATOM 1421 O O . LYS A 1 176 ? 4.856 3.770 2.210 1.00 93.75 176 LYS A O 1
ATOM 1426 N N . VAL A 1 177 ? 5.555 5.818 1.651 1.00 91.38 177 VAL A N 1
ATOM 1427 C CA . VAL A 1 177 ? 6.020 5.469 0.300 1.00 91.38 177 VAL A CA 1
ATOM 1428 C C . VAL A 1 177 ? 7.100 4.386 0.329 1.00 91.38 177 VAL A C 1
ATOM 1430 O O . VAL A 1 177 ? 7.778 4.202 1.341 1.00 91.38 177 VAL A O 1
ATOM 1433 N N . ALA A 1 178 ? 7.257 3.667 -0.780 1.00 90.69 178 ALA A N 1
ATOM 1434 C CA . ALA A 1 178 ? 8.269 2.626 -0.903 1.00 90.69 178 ALA A CA 1
ATOM 1435 C C . ALA A 1 178 ? 9.701 3.196 -0.843 1.00 90.69 178 ALA A C 1
ATOM 1437 O O . ALA A 1 178 ? 9.983 4.255 -1.406 1.00 90.69 178 ALA A O 1
ATOM 1438 N N . SER A 1 179 ? 10.604 2.471 -0.182 1.00 87.12 179 SER A N 1
ATOM 1439 C CA . SER A 1 179 ? 12.047 2.713 -0.202 1.00 87.12 179 SER A CA 1
ATOM 1440 C C . SER A 1 179 ? 12.650 2.096 -1.471 1.00 87.12 179 SER A C 1
ATOM 1442 O O . SER A 1 179 ? 12.469 0.899 -1.716 1.00 87.12 179 SER A O 1
ATOM 1444 N N . PRO A 1 180 ? 13.429 2.866 -2.250 1.00 81.50 180 PRO A N 1
ATOM 1445 C CA . PRO A 1 180 ? 14.228 2.333 -3.347 1.00 81.50 180 PRO A CA 1
ATOM 1446 C C . PRO A 1 180 ? 15.116 1.144 -2.963 1.00 81.50 180 PRO A C 1
ATOM 1448 O O . PRO A 1 180 ? 15.178 0.174 -3.719 1.00 81.50 180 PRO A O 1
ATOM 1451 N N . GLU A 1 181 ? 15.791 1.197 -1.802 1.00 82.25 181 GLU A N 1
ATOM 1452 C CA . GLU A 1 181 ? 16.639 0.090 -1.335 1.00 82.25 181 GLU A CA 1
ATOM 1453 C C . GLU A 1 181 ? 15.818 -1.189 -1.200 1.00 82.25 181 GLU A C 1
ATOM 1455 O O . GLU A 1 181 ? 16.225 -2.248 -1.679 1.00 82.25 181 GLU A O 1
ATOM 1460 N N . LYS A 1 182 ? 14.656 -1.081 -0.551 1.00 89.50 182 LYS A N 1
ATOM 1461 C CA . LYS A 1 182 ? 13.830 -2.238 -0.224 1.00 89.50 182 LYS A CA 1
ATOM 1462 C C . LYS A 1 182 ? 13.122 -2.823 -1.441 1.00 89.50 182 LYS A C 1
ATOM 1464 O O . LYS A 1 182 ? 12.946 -4.032 -1.486 1.00 89.50 182 LYS A O 1
ATOM 1469 N N . ILE A 1 183 ? 12.793 -2.017 -2.454 1.00 89.31 183 ILE A N 1
ATOM 1470 C CA . ILE A 1 183 ? 12.285 -2.530 -3.740 1.00 89.31 183 ILE A CA 1
ATOM 1471 C C . ILE A 1 183 ? 13.321 -3.457 -4.390 1.00 89.31 183 ILE A C 1
ATOM 1473 O O . ILE A 1 183 ? 13.001 -4.580 -4.772 1.00 89.31 183 ILE A O 1
ATOM 1477 N N . VAL A 1 184 ? 14.581 -3.018 -4.480 1.00 85.62 184 VAL A N 1
ATOM 1478 C CA . VAL A 1 184 ? 15.649 -3.840 -5.073 1.00 85.62 184 VAL A CA 1
ATOM 1479 C C . VAL A 1 184 ? 15.948 -5.062 -4.203 1.00 85.62 184 VAL A C 1
ATOM 1481 O O . VAL A 1 184 ? 16.115 -6.159 -4.733 1.00 85.62 184 VAL A O 1
ATOM 1484 N N . ALA A 1 185 ? 15.971 -4.900 -2.877 1.00 88.25 185 ALA A N 1
ATOM 1485 C CA . ALA A 1 185 ? 16.155 -6.015 -1.952 1.00 88.25 185 ALA A CA 1
ATOM 1486 C C . ALA A 1 185 ? 15.025 -7.051 -2.064 1.00 88.25 185 ALA A C 1
ATOM 1488 O O . ALA A 1 185 ? 15.299 -8.245 -2.012 1.00 88.25 185 ALA A O 1
ATOM 1489 N N . TYR A 1 186 ? 13.781 -6.613 -2.276 1.00 91.62 186 TYR A N 1
ATOM 1490 C CA . TYR A 1 186 ? 12.643 -7.493 -2.533 1.00 91.62 186 TYR A CA 1
ATOM 1491 C C . TYR A 1 186 ? 12.874 -8.322 -3.803 1.00 91.62 186 TYR A C 1
ATOM 1493 O O . TYR A 1 186 ? 12.779 -9.545 -3.760 1.00 91.62 186 TYR A O 1
ATOM 1501 N N . PHE A 1 187 ? 13.277 -7.691 -4.911 1.00 88.69 187 PHE A N 1
ATOM 1502 C CA . PHE A 1 187 ? 13.587 -8.413 -6.151 1.00 88.69 187 PHE A CA 1
ATOM 1503 C C . PHE A 1 187 ? 14.678 -9.474 -5.959 1.00 88.69 187 PHE A C 1
ATOM 1505 O O . PHE A 1 187 ? 14.532 -10.594 -6.439 1.00 88.69 187 PHE A O 1
ATOM 1512 N N . GLN A 1 188 ? 15.741 -9.146 -5.220 1.00 86.31 188 GLN A N 1
ATOM 1513 C CA . GLN A 1 188 ? 16.831 -10.079 -4.920 1.00 86.31 188 GLN A CA 1
ATOM 1514 C C . GLN A 1 188 ? 16.383 -11.226 -4.006 1.00 86.31 188 GLN A C 1
ATOM 1516 O O . GLN A 1 188 ? 16.679 -12.384 -4.288 1.00 86.31 188 GLN A O 1
ATOM 1521 N N . LYS A 1 189 ? 15.659 -10.908 -2.926 1.00 89.50 189 LYS A N 1
ATOM 1522 C CA . LYS A 1 189 ? 15.156 -11.875 -1.941 1.00 89.50 189 LYS A CA 1
ATOM 1523 C C . LYS A 1 189 ? 14.234 -12.913 -2.580 1.00 89.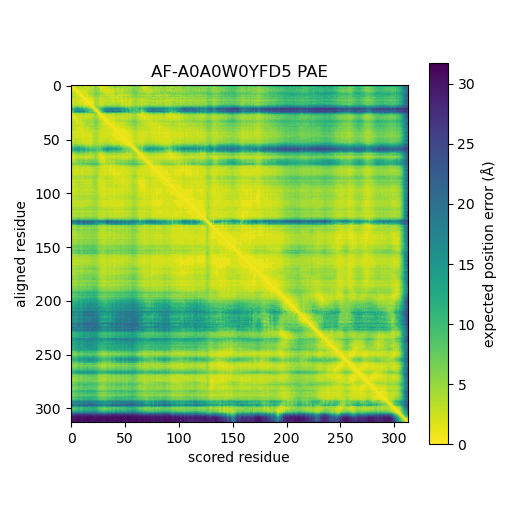50 189 LYS A C 1
ATOM 1525 O O . LYS A 1 189 ? 14.280 -14.074 -2.194 1.00 89.50 189 LYS A O 1
ATOM 1530 N N . HIS A 1 190 ? 13.412 -12.490 -3.538 1.00 88.56 190 HIS A N 1
ATOM 1531 C CA . HIS A 1 190 ? 12.453 -13.351 -4.237 1.00 88.56 190 HIS A CA 1
ATOM 1532 C C . HIS A 1 190 ? 12.987 -13.885 -5.574 1.00 88.56 190 HIS A C 1
ATOM 1534 O O . HIS A 1 190 ? 12.210 -14.392 -6.376 1.00 88.56 190 HIS A O 1
ATOM 1540 N N . HIS A 1 191 ? 14.299 -13.774 -5.820 1.00 86.06 191 HIS A N 1
ATOM 1541 C CA . HIS A 1 191 ? 14.974 -14.280 -7.022 1.00 86.06 191 HIS A CA 1
ATOM 1542 C C . HIS A 1 191 ? 14.314 -13.846 -8.342 1.00 86.06 191 HIS A C 1
ATOM 1544 O O . HIS A 1 191 ? 14.286 -14.593 -9.318 1.00 86.06 191 HIS A O 1
ATOM 1550 N N . LEU A 1 192 ? 13.777 -12.624 -8.387 1.00 86.19 192 LEU A N 1
ATOM 1551 C CA . LEU A 1 192 ? 13.149 -12.101 -9.594 1.00 86.19 192 LEU A CA 1
ATOM 1552 C C . LEU A 1 192 ? 14.221 -11.722 -10.619 1.00 86.19 192 LEU A C 1
ATOM 1554 O O . LEU A 1 192 ? 15.186 -11.017 -10.304 1.00 86.19 192 LEU A O 1
ATOM 1558 N N . ASN A 1 193 ? 14.025 -12.145 -11.867 1.00 85.75 193 ASN A N 1
ATOM 1559 C CA . ASN A 1 193 ? 14.906 -11.786 -12.971 1.00 85.75 193 ASN A CA 1
ATOM 1560 C C . ASN A 1 193 ? 14.623 -10.344 -13.416 1.00 85.75 193 ASN A C 1
ATOM 1562 O O . ASN A 1 193 ? 13.749 -10.093 -14.246 1.00 85.75 193 ASN A O 1
ATOM 1566 N N . VAL A 1 194 ? 15.322 -9.381 -12.812 1.00 86.12 194 VAL A N 1
ATOM 1567 C CA . VAL A 1 194 ? 15.075 -7.952 -13.034 1.00 86.12 194 VAL A CA 1
ATOM 1568 C C . VAL A 1 194 ? 16.171 -7.316 -13.879 1.00 86.12 194 VAL A C 1
ATOM 1570 O O . VAL A 1 194 ? 17.345 -7.297 -13.498 1.00 86.12 194 VAL A O 1
ATOM 1573 N N . VAL A 1 195 ? 15.759 -6.702 -14.988 1.00 87.00 195 VAL A N 1
ATOM 1574 C CA . VAL A 1 195 ? 16.598 -5.835 -15.812 1.00 87.00 195 VAL A CA 1
ATOM 1575 C C . VAL A 1 195 ? 16.270 -4.385 -15.500 1.00 87.00 195 VAL A C 1
ATOM 1577 O O . VAL A 1 195 ? 15.144 -3.914 -15.648 1.00 87.00 195 VAL A O 1
ATOM 1580 N N . GLY A 1 196 ? 17.287 -3.655 -15.066 1.00 86.25 196 GLY A N 1
ATOM 1581 C CA . GLY A 1 196 ? 17.195 -2.222 -14.876 1.00 86.25 196 GLY A CA 1
ATOM 1582 C C . GLY A 1 196 ? 17.485 -1.455 -16.163 1.00 86.25 196 GLY A C 1
ATOM 1583 O O . GLY A 1 196 ? 18.534 -1.674 -16.769 1.00 86.25 196 GLY A O 1
ATOM 1584 N N . ILE A 1 197 ? 16.637 -0.502 -16.549 1.00 86.50 197 ILE A N 1
ATOM 1585 C CA . ILE A 1 197 ? 16.858 0.338 -17.735 1.00 86.50 197 ILE A CA 1
ATOM 1586 C C . ILE A 1 197 ? 17.083 1.795 -17.302 1.00 86.50 197 ILE A C 1
ATOM 1588 O O . ILE A 1 197 ? 16.240 2.416 -16.651 1.00 86.50 197 ILE A O 1
ATOM 1592 N N . GLU A 1 198 ? 18.249 2.342 -17.659 1.00 84.56 198 GLU A N 1
ATOM 1593 C CA . GLU A 1 198 ? 18.644 3.735 -17.405 1.00 84.56 198 GLU A CA 1
ATOM 1594 C C . GLU A 1 198 ? 18.745 4.501 -18.730 1.00 84.56 198 GLU A C 1
ATOM 1596 O O . GLU A 1 198 ? 19.567 4.146 -19.576 1.00 84.56 198 GLU A O 1
ATOM 1601 N N . ILE A 1 199 ? 17.984 5.592 -18.879 1.00 85.94 199 ILE A N 1
ATOM 1602 C CA . ILE A 1 199 ? 18.133 6.549 -19.989 1.00 85.94 199 ILE A CA 1
ATOM 1603 C C . ILE A 1 199 ? 19.008 7.713 -19.504 1.00 85.94 199 ILE A C 1
ATOM 1605 O O . ILE A 1 199 ? 18.568 8.539 -18.701 1.00 85.94 199 ILE A O 1
ATOM 1609 N N . LYS A 1 200 ? 20.269 7.772 -19.953 1.00 83.06 200 LYS A N 1
ATOM 1610 C CA . LYS A 1 200 ? 21.330 8.609 -19.352 1.00 83.06 200 LYS A CA 1
ATOM 1611 C C . LYS A 1 200 ? 20.955 10.086 -19.212 1.00 83.06 200 LYS A C 1
ATOM 1613 O O . LYS A 1 200 ? 21.227 10.689 -18.170 1.00 83.06 200 LYS A O 1
ATOM 1618 N N . GLU A 1 201 ? 20.364 10.679 -20.241 1.00 84.00 201 GLU A N 1
ATOM 1619 C CA . GLU A 1 201 ? 19.999 12.096 -20.284 1.00 84.00 201 GLU A CA 1
ATOM 1620 C C . GLU A 1 201 ? 18.882 12.418 -19.288 1.00 84.00 201 GLU A C 1
ATOM 1622 O O . GLU A 1 201 ? 18.969 13.425 -18.579 1.00 84.00 201 GLU A O 1
ATOM 1627 N N . LEU A 1 202 ? 17.879 11.539 -19.167 1.00 78.50 202 LEU A N 1
ATOM 1628 C CA . LEU A 1 202 ? 16.801 11.676 -18.183 1.00 78.50 202 LEU A CA 1
ATOM 1629 C C . LEU A 1 202 ? 17.360 11.553 -16.769 1.00 78.50 202 LEU A C 1
ATOM 1631 O O . LEU A 1 202 ? 17.144 12.434 -15.936 1.00 78.50 202 LEU A O 1
ATOM 1635 N N . SER A 1 203 ? 18.203 10.547 -16.535 1.00 75.12 203 SER A N 1
ATOM 1636 C CA . SER A 1 203 ? 18.873 10.346 -15.253 1.00 75.12 203 SER A CA 1
ATOM 1637 C C . SER A 1 203 ? 19.748 11.531 -14.853 1.00 75.12 203 SER A C 1
ATOM 1639 O O . SER A 1 203 ? 19.855 11.855 -13.671 1.00 75.12 203 SER A O 1
ATOM 1641 N N . LYS A 1 204 ? 20.419 12.185 -15.810 1.00 77.31 204 LYS A N 1
ATOM 1642 C CA . LYS A 1 204 ? 21.213 13.397 -15.555 1.00 77.31 204 LYS A CA 1
ATOM 1643 C C . LYS A 1 204 ? 20.311 14.590 -15.234 1.00 77.31 204 LYS A C 1
ATOM 1645 O O . LYS A 1 204 ? 20.575 15.300 -14.268 1.00 77.31 204 LYS A O 1
ATOM 1650 N N . SER A 1 205 ? 19.241 14.784 -16.004 1.00 74.69 205 SER A N 1
ATOM 1651 C CA . SER A 1 205 ? 18.255 15.849 -15.787 1.00 74.69 205 SER A CA 1
ATOM 1652 C C . SER A 1 205 ? 17.616 15.757 -14.398 1.00 74.69 205 SER A C 1
ATOM 1654 O O . SER A 1 205 ? 17.625 16.724 -13.635 1.00 74.69 205 SER A O 1
ATOM 1656 N N . VAL A 1 206 ? 17.153 14.562 -14.024 1.00 72.19 206 VAL A N 1
ATOM 1657 C CA . VAL A 1 206 ? 16.507 14.290 -12.736 1.00 72.19 206 VAL A CA 1
ATOM 1658 C C . VAL A 1 206 ? 17.501 14.446 -11.585 1.00 72.19 206 VAL A C 1
ATOM 1660 O O . VAL A 1 206 ? 17.189 15.133 -10.616 1.00 72.19 206 VAL A O 1
ATOM 1663 N N . ARG A 1 207 ? 18.728 13.913 -11.701 1.00 72.62 207 ARG A N 1
ATOM 1664 C CA . ARG A 1 207 ? 19.778 14.115 -10.683 1.00 72.62 207 ARG A CA 1
ATOM 1665 C C . ARG A 1 207 ? 20.140 15.584 -10.485 1.00 72.62 207 ARG A C 1
ATOM 1667 O O . ARG A 1 207 ? 20.364 15.991 -9.354 1.00 72.62 207 ARG A O 1
ATOM 1674 N N . ASN A 1 208 ? 20.173 16.386 -11.546 1.00 76.38 208 ASN A N 1
ATOM 1675 C CA . ASN A 1 208 ? 20.459 17.815 -11.426 1.00 76.38 208 ASN A CA 1
ATOM 1676 C C . ASN A 1 208 ? 19.299 18.562 -10.752 1.00 76.38 208 ASN A C 1
ATOM 1678 O O . ASN A 1 208 ? 19.517 19.304 -9.792 1.00 76.38 208 ASN A O 1
ATOM 1682 N N . LYS A 1 209 ? 18.066 18.327 -11.224 1.00 73.19 209 LYS A N 1
ATOM 1683 C CA . LYS A 1 209 ? 16.839 18.962 -10.718 1.00 73.19 209 LYS A CA 1
ATOM 1684 C C . LYS A 1 209 ? 16.573 18.625 -9.249 1.00 73.19 209 LYS A C 1
ATOM 1686 O O . LYS A 1 209 ? 16.180 19.501 -8.486 1.00 73.19 209 LYS A O 1
ATOM 1691 N N . TYR A 1 210 ? 16.822 17.378 -8.858 1.00 69.62 210 TYR A N 1
ATOM 1692 C CA . TYR A 1 210 ? 16.561 16.846 -7.520 1.00 69.62 210 TYR A CA 1
ATOM 1693 C C . TYR A 1 210 ? 17.853 16.502 -6.767 1.00 69.62 210 TYR A C 1
ATOM 1695 O O . TYR A 1 210 ? 17.869 15.603 -5.938 1.00 69.62 210 TYR A O 1
ATOM 1703 N N . SER A 1 211 ? 18.947 17.223 -7.022 1.00 70.38 211 SER A N 1
ATOM 1704 C CA . SER A 1 211 ? 20.266 16.965 -6.407 1.00 70.38 211 SER A CA 1
ATOM 1705 C C . SER A 1 211 ? 20.283 17.038 -4.875 1.00 70.38 211 SER A C 1
ATOM 1707 O O . SER A 1 211 ? 21.181 16.493 -4.240 1.00 70.38 211 SER A O 1
ATOM 1709 N N . LYS A 1 212 ? 19.289 17.703 -4.275 1.00 73.50 212 LYS A N 1
ATOM 1710 C CA . LYS A 1 212 ? 19.089 17.789 -2.820 1.00 73.50 212 LYS A CA 1
ATOM 1711 C C . LYS A 1 212 ? 18.099 16.751 -2.274 1.00 73.50 212 LYS A C 1
ATOM 1713 O O . LYS A 1 212 ? 17.933 16.661 -1.063 1.00 73.50 212 LYS A O 1
ATOM 1718 N N . ASP A 1 213 ? 17.432 16.000 -3.148 1.00 70.56 213 ASP A N 1
ATOM 1719 C CA . ASP A 1 213 ? 16.505 14.932 -2.780 1.00 70.56 213 ASP A CA 1
ATOM 1720 C C . ASP A 1 213 ? 17.300 13.639 -2.558 1.00 70.56 213 ASP A C 1
ATOM 1722 O O . ASP A 1 213 ? 17.858 13.033 -3.487 1.00 70.56 213 ASP A O 1
ATOM 1726 N N . THR A 1 214 ? 17.387 13.231 -1.295 1.00 69.38 214 THR A N 1
ATOM 1727 C CA . THR A 1 214 ? 18.124 12.035 -0.889 1.00 69.38 214 THR A CA 1
ATOM 1728 C C . THR A 1 214 ? 17.484 10.763 -1.434 1.00 69.38 214 THR A C 1
ATOM 1730 O O . THR A 1 214 ? 18.222 9.864 -1.824 1.00 69.38 214 THR A O 1
ATOM 1733 N N . MET A 1 215 ? 16.153 10.693 -1.564 1.00 69.75 215 MET A N 1
ATOM 1734 C CA . MET A 1 215 ? 15.473 9.518 -2.123 1.00 69.75 215 MET A CA 1
ATOM 1735 C C . MET A 1 215 ? 15.828 9.313 -3.592 1.00 69.75 215 MET A C 1
ATOM 1737 O O . MET A 1 215 ? 16.122 8.192 -4.002 1.00 69.75 215 MET A O 1
ATOM 1741 N N . ILE A 1 216 ? 15.859 10.384 -4.384 1.00 68.50 216 ILE A N 1
ATOM 1742 C CA . ILE A 1 216 ? 16.218 10.297 -5.807 1.00 68.50 216 ILE A CA 1
ATOM 1743 C C . ILE A 1 216 ? 17.691 9.971 -5.994 1.00 68.50 216 ILE A C 1
ATOM 1745 O O . ILE A 1 216 ? 18.047 9.123 -6.816 1.00 68.50 216 ILE A O 1
ATOM 1749 N N . THR A 1 217 ? 18.558 10.607 -5.211 1.00 68.62 217 THR A N 1
ATOM 1750 C CA . THR A 1 217 ? 19.995 10.329 -5.265 1.00 68.62 217 THR A CA 1
ATOM 1751 C C . THR A 1 217 ? 20.281 8.876 -4.872 1.00 68.62 217 THR A C 1
ATOM 1753 O O . THR A 1 217 ? 21.047 8.196 -5.563 1.00 68.62 217 THR A O 1
ATOM 1756 N N . SER A 1 218 ? 19.601 8.364 -3.839 1.00 68.81 218 SER A N 1
ATOM 1757 C CA . SER A 1 218 ? 19.645 6.954 -3.446 1.00 68.81 218 SER A CA 1
ATOM 1758 C C . SER A 1 218 ? 19.110 6.042 -4.544 1.00 68.81 218 SER A C 1
ATOM 1760 O O . SER A 1 218 ? 19.821 5.121 -4.931 1.00 68.81 218 SER A O 1
ATOM 1762 N N . LEU A 1 219 ? 17.934 6.315 -5.120 1.00 70.38 219 LEU A N 1
ATOM 1763 C CA . LEU A 1 219 ? 17.331 5.504 -6.187 1.00 70.38 219 LEU A CA 1
ATOM 1764 C C . LEU A 1 219 ? 18.322 5.245 -7.337 1.00 70.38 219 LEU A C 1
ATOM 1766 O O . LEU A 1 219 ? 18.567 4.095 -7.700 1.00 70.38 219 LEU A O 1
ATOM 1770 N N . TYR A 1 220 ? 18.964 6.297 -7.855 1.00 69.44 220 TYR A N 1
ATOM 1771 C CA . TYR A 1 220 ? 19.953 6.166 -8.933 1.00 69.44 220 TYR A CA 1
ATOM 1772 C C . TYR A 1 220 ? 21.276 5.526 -8.489 1.00 69.44 220 TYR A C 1
ATOM 1774 O O . TYR A 1 220 ? 21.894 4.788 -9.262 1.00 69.44 220 TYR A O 1
ATOM 1782 N N . SER A 1 221 ? 21.734 5.793 -7.264 1.00 70.12 221 SER A N 1
ATOM 1783 C CA . SER A 1 221 ? 22.959 5.192 -6.718 1.00 70.12 221 SER A CA 1
ATOM 1784 C C . SER A 1 221 ? 22.803 3.681 -6.495 1.00 70.12 221 SER A C 1
ATOM 1786 O O . SER A 1 221 ? 23.646 2.886 -6.917 1.00 70.12 221 SER A O 1
ATOM 1788 N N . LEU A 1 222 ? 21.681 3.274 -5.903 1.00 67.44 222 LEU A N 1
ATOM 1789 C CA . LEU A 1 222 ? 21.351 1.889 -5.569 1.00 67.44 222 LEU A CA 1
ATOM 1790 C C . LEU A 1 222 ? 21.097 1.056 -6.808 1.00 67.44 222 LEU A C 1
ATOM 1792 O O . LEU A 1 222 ? 21.631 -0.044 -6.917 1.00 67.44 222 LEU A O 1
ATOM 1796 N N . PHE A 1 223 ? 20.365 1.608 -7.774 1.00 68.00 223 PHE A N 1
ATOM 1797 C CA . PHE A 1 223 ? 20.211 0.987 -9.080 1.00 68.00 223 PHE A CA 1
ATOM 1798 C C . PHE A 1 223 ? 21.569 0.645 -9.698 1.00 68.00 223 PHE A C 1
ATOM 1800 O O . PHE A 1 223 ? 21.784 -0.455 -10.203 1.00 68.00 223 PHE A O 1
ATOM 1807 N N . LYS A 1 224 ? 22.531 1.572 -9.610 1.00 67.44 224 LYS A N 1
ATOM 1808 C CA . LYS A 1 224 ? 23.867 1.366 -10.167 1.00 67.44 224 LYS A CA 1
ATOM 1809 C C . LYS A 1 224 ? 24.669 0.294 -9.413 1.00 67.44 224 LYS A C 1
ATOM 1811 O O . LYS A 1 224 ? 25.593 -0.268 -10.003 1.00 67.44 224 LYS A O 1
ATOM 1816 N N . LYS A 1 225 ? 24.368 0.029 -8.144 1.00 70.94 225 LYS A N 1
ATOM 1817 C CA . LYS A 1 225 ? 25.146 -0.894 -7.309 1.00 70.94 225 LYS A CA 1
ATOM 1818 C C . LYS A 1 225 ? 24.535 -2.294 -7.228 1.00 70.94 225 LYS A C 1
ATOM 1820 O O . LYS A 1 225 ? 25.280 -3.265 -7.262 1.00 70.94 225 LYS A O 1
ATOM 1825 N N . ASN A 1 226 ? 23.209 -2.385 -7.145 1.00 71.25 226 ASN A N 1
ATOM 1826 C CA . ASN A 1 226 ? 22.519 -3.580 -6.654 1.00 71.25 226 ASN A CA 1
ATOM 1827 C C . ASN A 1 226 ? 21.664 -4.291 -7.717 1.00 71.25 226 ASN A C 1
ATOM 1829 O O . ASN A 1 226 ? 21.239 -5.417 -7.482 1.00 71.25 226 ASN A O 1
ATOM 1833 N N . VAL A 1 227 ? 21.416 -3.679 -8.880 1.00 74.69 227 VAL A N 1
ATOM 1834 C CA . VAL A 1 227 ? 20.721 -4.359 -9.986 1.00 74.69 227 VAL A CA 1
ATOM 1835 C C . VAL A 1 227 ? 21.764 -5.066 -10.866 1.00 74.69 227 VAL A C 1
ATOM 1837 O O . VAL A 1 227 ? 22.609 -4.378 -11.458 1.00 74.69 227 VAL A O 1
ATOM 1840 N N . PRO A 1 228 ? 21.750 -6.412 -10.944 1.00 67.12 228 PRO A N 1
ATOM 1841 C CA . PRO A 1 228 ? 22.805 -7.179 -11.606 1.00 67.12 228 PRO A CA 1
ATOM 1842 C C . PRO A 1 228 ? 22.832 -6.944 -13.122 1.00 67.12 228 PRO A C 1
ATOM 1844 O O . PRO A 1 228 ? 23.900 -6.701 -13.683 1.00 67.12 228 PRO A O 1
ATOM 1847 N N . LEU A 1 229 ? 21.663 -6.924 -13.771 1.00 81.06 229 LEU A N 1
ATOM 1848 C CA . LEU A 1 229 ? 21.524 -6.698 -15.210 1.00 81.06 229 LEU A CA 1
ATOM 1849 C C . LEU A 1 229 ? 21.011 -5.289 -15.490 1.00 81.06 229 LEU A C 1
ATOM 1851 O O . LEU A 1 229 ? 19.967 -4.874 -14.988 1.00 81.06 229 LEU A O 1
ATOM 1855 N N . ARG A 1 230 ? 21.762 -4.531 -16.295 1.00 82.62 230 ARG A N 1
ATOM 1856 C CA . ARG A 1 230 ? 21.440 -3.134 -16.598 1.00 82.62 230 ARG A CA 1
ATOM 1857 C C . ARG A 1 230 ? 21.606 -2.816 -18.071 1.00 82.62 230 ARG A C 1
ATOM 1859 O O . ARG A 1 230 ? 22.704 -2.941 -18.612 1.00 82.62 230 ARG A O 1
ATOM 1866 N N . LYS A 1 231 ? 20.543 -2.292 -18.671 1.00 85.94 231 LYS A N 1
ATOM 1867 C CA . LYS A 1 231 ? 20.546 -1.706 -20.009 1.00 85.94 231 LYS A CA 1
ATOM 1868 C C . LYS A 1 231 ? 20.708 -0.192 -19.872 1.00 85.94 231 LYS A C 1
ATOM 1870 O O . LYS A 1 231 ? 19.927 0.471 -19.193 1.00 85.94 231 LYS A O 1
ATOM 1875 N N . LYS A 1 232 ? 21.765 0.358 -20.471 1.00 85.06 232 LYS A N 1
ATOM 1876 C CA . LYS A 1 232 ? 22.004 1.807 -20.510 1.00 85.06 232 LYS A CA 1
ATOM 1877 C C . LYS A 1 232 ? 21.698 2.313 -21.903 1.00 85.06 232 LYS A C 1
ATOM 1879 O O . LYS A 1 232 ? 22.380 1.917 -22.842 1.00 85.06 232 LYS A O 1
ATOM 1884 N N . LEU A 1 233 ? 20.730 3.207 -21.996 1.00 86.38 233 LEU A N 1
ATOM 1885 C CA . LEU A 1 233 ? 20.280 3.810 -23.240 1.00 86.38 233 LEU A CA 1
ATOM 1886 C C . LEU A 1 233 ? 20.548 5.313 -23.214 1.00 86.38 233 LEU A C 1
ATOM 1888 O O . LEU A 1 233 ? 20.697 5.929 -22.153 1.00 86.38 233 LEU A O 1
ATOM 1892 N N . THR A 1 234 ? 20.668 5.885 -24.398 1.00 85.75 234 THR A N 1
ATOM 1893 C CA . THR A 1 234 ? 20.729 7.327 -24.644 1.00 85.75 234 THR A CA 1
ATOM 1894 C C . THR A 1 234 ? 19.459 7.714 -25.384 1.00 85.75 234 THR A C 1
ATOM 1896 O O . THR A 1 234 ? 18.872 6.881 -26.067 1.00 85.75 234 THR A O 1
ATOM 1899 N N . LEU A 1 235 ? 19.026 8.968 -25.285 1.00 83.44 235 LEU A N 1
ATOM 1900 C CA . LEU A 1 235 ? 17.882 9.444 -26.072 1.00 83.44 235 LEU A CA 1
ATOM 1901 C C . LEU A 1 235 ? 18.121 9.361 -27.589 1.00 83.44 235 LEU A C 1
ATOM 1903 O O . LEU A 1 235 ? 17.152 9.322 -28.338 1.00 83.44 235 LEU A O 1
ATOM 1907 N N . THR A 1 236 ? 19.379 9.352 -28.041 1.00 84.38 236 THR A N 1
ATOM 1908 C CA . THR A 1 236 ? 19.732 9.256 -29.467 1.00 84.38 236 THR A CA 1
ATOM 1909 C C . THR A 1 236 ? 19.630 7.840 -30.015 1.00 84.38 236 THR A C 1
ATOM 1911 O O . THR A 1 236 ? 19.297 7.677 -31.183 1.00 84.38 236 THR A O 1
ATOM 1914 N N . ASP A 1 237 ? 19.911 6.837 -29.182 1.00 85.19 237 ASP A N 1
ATOM 1915 C CA . ASP A 1 237 ? 19.986 5.432 -29.605 1.00 85.19 237 ASP A CA 1
ATOM 1916 C C . ASP A 1 237 ? 18.715 4.658 -29.221 1.00 85.19 237 ASP A C 1
ATOM 1918 O O . ASP A 1 237 ? 18.590 3.469 -29.504 1.00 85.19 237 ASP A O 1
ATOM 1922 N N . LEU A 1 238 ? 17.783 5.334 -28.545 1.00 86.31 238 LEU A N 1
ATOM 1923 C CA . LEU A 1 238 ? 16.518 4.781 -28.097 1.00 86.31 238 LEU A CA 1
ATOM 1924 C C . LEU A 1 238 ? 15.574 4.534 -29.275 1.00 86.31 238 LEU A C 1
ATOM 1926 O O . LEU A 1 238 ? 15.359 5.409 -30.113 1.00 86.31 238 LEU A O 1
ATOM 1930 N N . SER A 1 239 ? 14.945 3.366 -29.287 1.00 85.75 239 SER A N 1
ATOM 1931 C CA . SER A 1 239 ? 13.981 2.980 -30.309 1.00 85.75 239 SER A CA 1
ATOM 1932 C C . SER A 1 239 ? 12.759 2.280 -29.716 1.00 85.75 239 SER A C 1
ATOM 1934 O O . SER A 1 239 ? 12.776 1.766 -28.599 1.00 85.75 239 SER A O 1
ATOM 1936 N N . GLU A 1 240 ? 11.694 2.178 -30.511 1.00 83.81 240 GLU A N 1
ATOM 1937 C CA . GLU A 1 240 ? 10.504 1.385 -30.173 1.00 83.81 240 GLU A CA 1
ATOM 1938 C C . GLU A 1 240 ? 10.799 -0.111 -29.964 1.00 83.81 240 GLU A C 1
ATOM 1940 O O . GLU A 1 240 ? 10.001 -0.808 -29.339 1.00 83.81 240 GLU A O 1
ATOM 1945 N N . ALA A 1 241 ? 11.924 -0.616 -30.484 1.00 84.12 241 ALA A N 1
ATOM 1946 C CA . ALA A 1 241 ? 12.345 -2.005 -30.316 1.00 84.12 241 ALA A CA 1
ATOM 1947 C C . ALA A 1 241 ? 12.956 -2.275 -28.931 1.00 84.12 241 ALA A C 1
ATOM 1949 O O . ALA A 1 241 ? 13.033 -3.427 -28.508 1.00 84.12 241 ALA A O 1
ATOM 1950 N N . ASP A 1 242 ? 13.361 -1.231 -28.202 1.00 82.88 242 ASP A N 1
ATOM 1951 C CA . ASP A 1 242 ? 13.892 -1.372 -26.846 1.00 82.88 242 ASP A CA 1
ATOM 1952 C C . ASP A 1 242 ? 12.824 -1.749 -25.815 1.00 82.88 242 ASP A C 1
ATOM 1954 O O . ASP A 1 242 ? 13.185 -2.193 -24.724 1.00 82.88 242 ASP A O 1
ATOM 1958 N N . PHE A 1 243 ? 11.547 -1.602 -26.183 1.00 83.69 243 PHE A N 1
ATOM 1959 C CA . PHE A 1 243 ? 10.370 -1.890 -25.368 1.00 83.69 243 PHE A CA 1
ATOM 1960 C C . PHE A 1 243 ? 9.410 -2.781 -26.163 1.00 83.69 243 PHE A C 1
ATOM 1962 O O . PHE A 1 243 ? 8.511 -2.282 -26.848 1.00 83.69 243 PHE A O 1
ATOM 1969 N N . PRO A 1 244 ? 9.634 -4.103 -26.139 1.00 82.00 244 PRO A N 1
ATOM 1970 C CA . PRO A 1 244 ? 8.874 -5.036 -26.954 1.00 82.00 244 PRO A CA 1
ATOM 1971 C C . PRO A 1 244 ? 7.418 -5.163 -26.489 1.00 82.00 244 PRO A C 1
ATOM 1973 O O . PRO A 1 244 ? 7.054 -4.894 -25.342 1.00 82.00 244 PRO A O 1
ATOM 1976 N N . GLU A 1 245 ? 6.587 -5.600 -27.428 1.00 86.44 245 GLU A N 1
ATOM 1977 C CA . GLU A 1 245 ? 5.161 -5.859 -27.247 1.00 86.44 245 GLU A CA 1
ATOM 1978 C C . GLU A 1 245 ? 4.891 -6.830 -26.083 1.00 86.44 245 GLU A C 1
ATOM 1980 O O . GLU A 1 245 ? 5.592 -7.829 -25.913 1.00 86.44 245 GLU A O 1
ATOM 1985 N N . GLY A 1 246 ? 3.861 -6.553 -25.280 1.00 84.44 246 GLY A N 1
ATOM 1986 C CA . GLY A 1 246 ? 3.400 -7.454 -24.220 1.00 84.44 246 GLY A CA 1
ATOM 1987 C C . GLY A 1 246 ? 4.253 -7.477 -22.945 1.00 84.44 246 GLY A C 1
ATOM 1988 O O . GLY A 1 246 ? 3.892 -8.172 -21.994 1.00 84.44 246 GLY A O 1
ATOM 1989 N N . ILE A 1 247 ? 5.350 -6.717 -22.879 1.00 84.62 247 ILE A N 1
ATOM 1990 C CA . ILE A 1 247 ? 6.187 -6.603 -21.679 1.00 84.62 247 ILE A CA 1
ATOM 1991 C C . ILE A 1 247 ? 5.708 -5.446 -20.804 1.00 84.62 247 ILE A C 1
ATOM 1993 O O . ILE A 1 247 ? 5.698 -4.289 -21.224 1.00 84.62 247 ILE A O 1
ATOM 1997 N N . THR A 1 248 ? 5.349 -5.772 -19.562 1.00 89.75 248 THR A N 1
ATOM 1998 C CA . THR A 1 248 ? 4.994 -4.784 -18.541 1.00 89.75 248 THR A CA 1
ATOM 1999 C C . THR A 1 248 ? 6.240 -4.311 -17.802 1.00 89.75 248 THR A C 1
ATOM 2001 O O . THR A 1 248 ? 7.029 -5.102 -17.282 1.00 89.75 248 THR A O 1
ATOM 2004 N N . LEU A 1 249 ? 6.389 -2.996 -17.749 1.00 90.69 249 LEU A N 1
ATOM 2005 C CA . LEU A 1 249 ? 7.493 -2.265 -17.157 1.00 90.69 249 LEU A CA 1
ATOM 2006 C C . LEU A 1 249 ? 7.015 -1.574 -15.891 1.00 90.69 249 LEU A C 1
ATOM 2008 O O . LEU A 1 249 ? 5.958 -0.940 -15.869 1.00 90.69 249 LEU A O 1
ATOM 2012 N N . LEU A 1 250 ? 7.844 -1.623 -14.860 1.00 91.31 250 LEU A N 1
ATOM 2013 C CA . LEU A 1 250 ? 7.681 -0.798 -13.676 1.00 91.31 250 LEU A CA 1
ATOM 2014 C C . LEU A 1 250 ? 8.442 0.512 -13.896 1.00 91.31 250 LEU A C 1
ATOM 2016 O O . LEU A 1 250 ? 9.660 0.506 -14.060 1.00 91.31 250 LEU A O 1
ATOM 2020 N N . ILE A 1 251 ? 7.729 1.635 -13.902 1.00 90.12 251 ILE A N 1
ATOM 2021 C CA . ILE A 1 251 ? 8.287 2.967 -14.154 1.00 90.12 251 ILE A CA 1
ATOM 2022 C C . ILE A 1 251 ? 8.269 3.754 -12.848 1.00 90.12 251 ILE A C 1
ATOM 2024 O O . ILE A 1 251 ? 7.214 4.189 -12.390 1.00 90.12 251 ILE A O 1
ATOM 2028 N N . VAL A 1 252 ? 9.436 3.968 -12.248 1.00 86.50 252 VAL A N 1
ATOM 2029 C CA . VAL A 1 252 ? 9.562 4.802 -11.048 1.00 86.50 252 VAL A CA 1
ATOM 2030 C C . VAL A 1 252 ? 9.699 6.257 -11.472 1.00 86.50 252 VAL A C 1
ATOM 2032 O O . VAL A 1 252 ? 10.601 6.594 -12.236 1.00 86.50 252 VAL A O 1
ATOM 2035 N N . ILE A 1 253 ? 8.838 7.131 -10.960 1.00 83.19 253 ILE A N 1
ATOM 2036 C CA . ILE A 1 253 ? 8.852 8.573 -11.227 1.00 83.19 253 ILE A CA 1
ATOM 2037 C C . ILE A 1 253 ? 8.924 9.378 -9.926 1.00 83.19 253 ILE A C 1
ATOM 2039 O O . ILE A 1 253 ? 8.614 8.876 -8.844 1.00 83.19 253 ILE A O 1
ATOM 2043 N N . ASN A 1 254 ? 9.316 10.650 -10.037 1.00 76.19 254 ASN A N 1
ATOM 2044 C CA . ASN A 1 254 ? 9.285 11.588 -8.915 1.00 76.19 254 ASN A CA 1
ATOM 2045 C C . ASN A 1 254 ? 8.220 12.669 -9.105 1.00 76.19 254 ASN A C 1
ATOM 2047 O O . ASN A 1 254 ? 8.369 13.552 -9.950 1.00 76.19 254 ASN A O 1
ATOM 2051 N N . THR A 1 255 ? 7.192 12.660 -8.262 1.00 74.06 255 THR A N 1
ATOM 2052 C CA . THR A 1 255 ? 6.147 13.700 -8.219 1.00 74.06 255 THR A CA 1
ATOM 2053 C C . THR A 1 255 ? 6.231 14.562 -6.953 1.00 74.06 255 THR A C 1
ATOM 2055 O O . THR A 1 255 ? 5.256 15.191 -6.553 1.00 74.06 255 THR A O 1
ATOM 2058 N N . GLY A 1 256 ? 7.407 14.609 -6.315 1.00 73.31 256 GLY A N 1
ATOM 2059 C CA . GLY A 1 256 ? 7.630 15.163 -4.971 1.00 73.31 256 GLY A CA 1
ATOM 2060 C C . GLY A 1 256 ? 7.709 14.072 -3.897 1.00 73.31 256 GLY A C 1
ATOM 2061 O O . GLY A 1 256 ? 8.207 14.309 -2.801 1.00 73.31 256 GLY A O 1
ATOM 2062 N N . VAL A 1 257 ? 7.259 12.867 -4.243 1.00 76.19 257 VAL A N 1
ATOM 2063 C CA . VAL A 1 257 ? 7.515 11.601 -3.558 1.00 76.19 257 VAL A CA 1
ATOM 2064 C C . VAL A 1 257 ? 7.762 10.519 -4.614 1.00 76.19 257 VAL A C 1
ATOM 2066 O O . VAL A 1 257 ? 7.446 10.719 -5.792 1.00 76.19 257 VAL A O 1
ATOM 2069 N N . LEU A 1 258 ? 8.308 9.371 -4.204 1.00 82.94 258 LEU A N 1
ATOM 2070 C CA . LEU A 1 258 ? 8.433 8.213 -5.088 1.00 82.94 258 LEU A CA 1
ATOM 2071 C C . LEU A 1 258 ? 7.039 7.705 -5.465 1.00 82.94 258 LEU A C 1
ATOM 2073 O O . LEU A 1 258 ? 6.245 7.357 -4.589 1.00 82.94 258 LEU A O 1
ATOM 2077 N N . HIS A 1 259 ? 6.771 7.653 -6.766 1.00 89.56 259 HIS A N 1
ATOM 2078 C CA . HIS A 1 259 ? 5.555 7.088 -7.339 1.00 89.56 259 HIS A CA 1
ATOM 2079 C C . HIS A 1 259 ? 5.920 6.084 -8.428 1.00 89.56 259 HIS A C 1
ATOM 2081 O O . HIS A 1 259 ? 6.965 6.208 -9.066 1.00 89.56 259 HIS A O 1
ATOM 2087 N N . THR A 1 260 ? 5.067 5.090 -8.638 1.00 91.56 260 THR A N 1
ATOM 2088 C CA . THR A 1 260 ? 5.329 3.998 -9.576 1.00 91.56 260 THR A CA 1
ATOM 2089 C C . THR A 1 260 ? 4.161 3.855 -10.530 1.00 91.56 260 THR A C 1
ATOM 2091 O O . THR A 1 260 ? 3.021 3.754 -10.089 1.00 91.56 260 THR A O 1
ATOM 2094 N N . LEU A 1 261 ? 4.461 3.809 -11.825 1.00 93.38 261 LEU A N 1
ATOM 2095 C CA . LEU A 1 261 ? 3.516 3.535 -12.901 1.00 93.38 261 LEU A CA 1
ATOM 2096 C C . LEU A 1 261 ? 3.804 2.161 -13.514 1.00 93.38 261 LEU A C 1
ATOM 2098 O O . LEU A 1 261 ? 4.924 1.652 -13.43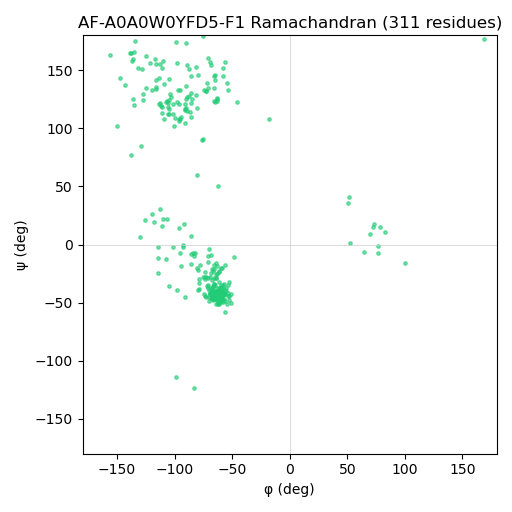3 1.00 93.38 261 LEU A O 1
ATOM 2102 N N . LEU A 1 262 ? 2.798 1.589 -14.164 1.00 93.88 262 LEU A N 1
ATOM 2103 C CA . LEU A 1 262 ? 2.949 0.425 -15.031 1.00 93.88 262 LEU A CA 1
ATOM 2104 C C . LEU A 1 262 ? 2.909 0.892 -16.480 1.00 93.88 262 LEU A C 1
ATOM 2106 O O . LEU A 1 262 ? 1.967 1.580 -16.856 1.00 93.88 262 LEU A O 1
ATOM 2110 N N . GLY A 1 263 ? 3.899 0.528 -17.286 1.00 93.06 263 GLY A N 1
ATOM 2111 C CA . GLY A 1 263 ? 3.898 0.781 -18.727 1.00 93.06 263 GLY A CA 1
ATOM 2112 C C . GLY A 1 263 ? 3.889 -0.526 -19.497 1.00 93.06 263 GLY A C 1
ATOM 2113 O O . GLY A 1 263 ? 4.661 -1.418 -19.167 1.00 93.06 263 GLY A O 1
ATOM 2114 N N . LYS A 1 264 ? 3.049 -0.658 -20.517 1.00 93.31 264 LYS A N 1
ATOM 2115 C CA . LYS A 1 264 ? 3.006 -1.851 -21.364 1.00 93.31 264 LYS A CA 1
ATOM 2116 C C . LYS A 1 264 ? 2.723 -1.459 -22.800 1.00 93.31 264 LYS A C 1
ATOM 2118 O O . LYS A 1 264 ? 1.868 -0.613 -23.055 1.00 93.31 264 LYS A O 1
ATOM 2123 N N . LYS A 1 265 ? 3.431 -2.083 -23.736 1.00 91.31 265 LYS A N 1
ATOM 2124 C CA . LYS A 1 265 ? 3.140 -1.932 -25.158 1.00 91.31 265 LYS A CA 1
ATOM 2125 C C . LYS A 1 265 ? 2.059 -2.933 -25.574 1.00 91.31 265 LYS A C 1
ATOM 2127 O O . LYS A 1 265 ? 2.235 -4.132 -25.349 1.00 91.31 265 LYS A O 1
ATOM 2132 N N . GLU A 1 266 ? 0.947 -2.419 -26.097 1.00 90.88 266 GLU A N 1
ATOM 2133 C CA . GLU A 1 266 ? -0.224 -3.177 -26.548 1.00 90.88 266 GLU A CA 1
ATOM 2134 C C . GLU A 1 266 ? -0.710 -2.649 -27.909 1.00 90.88 266 GLU A C 1
ATOM 2136 O O . GLU A 1 266 ? -1.082 -1.486 -28.043 1.00 90.88 266 GLU A O 1
ATOM 2141 N N . HIS A 1 267 ? -0.722 -3.508 -28.926 1.00 89.56 267 HIS A N 1
ATOM 2142 C CA . HIS A 1 267 ? -1.101 -3.215 -30.310 1.00 89.56 267 HIS A CA 1
ATOM 2143 C C . HIS A 1 267 ? -0.366 -1.997 -30.893 1.00 89.56 267 HIS A C 1
ATOM 2145 O O . HIS A 1 267 ? -0.958 -1.162 -31.576 1.00 89.56 267 HIS A O 1
ATOM 2151 N N . GLY A 1 268 ? 0.933 -1.873 -30.598 1.00 85.56 268 G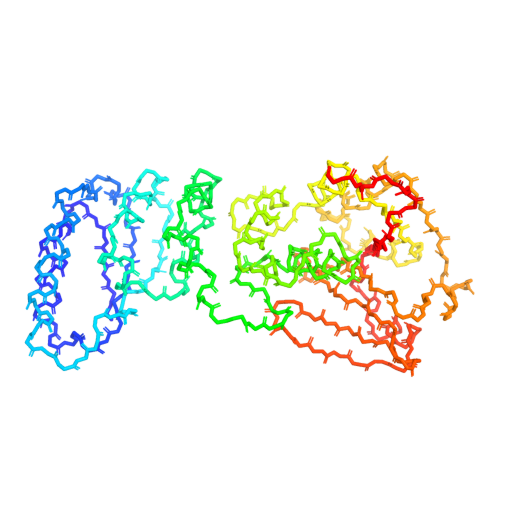LY A N 1
ATOM 2152 C CA . GLY A 1 268 ? 1.751 -0.736 -31.026 1.00 85.56 268 GLY A CA 1
ATOM 2153 C C . GLY A 1 268 ? 1.540 0.553 -30.222 1.00 85.56 268 GLY A C 1
ATOM 2154 O O . GLY A 1 268 ? 2.326 1.481 -30.382 1.00 85.56 268 GLY A O 1
ATOM 2155 N N . GLN A 1 269 ? 0.552 0.607 -29.325 1.00 93.94 269 GLN A N 1
ATOM 2156 C CA . GLN A 1 269 ? 0.359 1.709 -28.383 1.00 93.94 269 GLN A CA 1
ATOM 2157 C C . GLN A 1 269 ? 1.139 1.457 -27.095 1.00 93.94 269 GLN A C 1
ATOM 2159 O O . GLN A 1 269 ? 1.382 0.314 -26.718 1.00 93.94 269 GLN A O 1
ATOM 2164 N N . PHE A 1 270 ? 1.498 2.521 -26.381 1.00 94.25 270 PHE A N 1
ATOM 2165 C CA . PHE A 1 270 ? 2.067 2.407 -25.042 1.00 94.25 270 PHE A CA 1
ATOM 2166 C C . PHE A 1 270 ? 1.023 2.817 -24.007 1.00 94.25 270 PHE A C 1
ATOM 2168 O O . PHE A 1 270 ? 0.613 3.976 -23.937 1.00 94.25 270 PHE A O 1
ATOM 2175 N N . VAL A 1 271 ? 0.564 1.852 -23.217 1.00 95.00 271 VAL A N 1
ATOM 2176 C CA . VAL A 1 271 ? -0.453 2.036 -22.185 1.00 95.00 271 VAL A CA 1
ATOM 2177 C C . VAL A 1 271 ? 0.238 2.208 -20.842 1.00 95.00 271 VAL A C 1
ATOM 2179 O O . VAL A 1 271 ? 0.991 1.343 -20.397 1.00 95.00 271 VAL A O 1
ATOM 2182 N N . VAL A 1 272 ? -0.039 3.324 -20.177 1.00 94.38 272 VAL A N 1
ATOM 2183 C CA . VAL A 1 272 ? 0.482 3.645 -18.851 1.00 94.38 272 VAL A CA 1
ATOM 2184 C C . VAL A 1 272 ? -0.657 3.616 -17.847 1.00 94.38 272 VAL A C 1
ATOM 2186 O O . VAL A 1 272 ? -1.603 4.391 -17.964 1.00 94.38 272 VAL A O 1
ATOM 2189 N N . THR A 1 273 ? -0.563 2.740 -16.852 1.00 94.62 273 THR A N 1
ATOM 2190 C CA . THR A 1 273 ? -1.527 2.636 -15.752 1.00 94.62 273 THR A CA 1
ATOM 2191 C C . THR A 1 273 ? -0.933 3.249 -14.489 1.00 94.62 273 THR A C 1
ATOM 2193 O O . THR A 1 273 ? 0.184 2.903 -14.101 1.00 94.62 273 THR A O 1
ATOM 2196 N N . ASP A 1 274 ? -1.679 4.145 -13.841 1.00 93.62 274 ASP A N 1
ATOM 2197 C CA . ASP A 1 274 ? -1.337 4.711 -12.537 1.00 93.62 274 ASP A CA 1
ATOM 2198 C C . ASP A 1 274 ? -2.036 3.921 -11.418 1.00 93.62 274 ASP A C 1
ATOM 2200 O O . ASP A 1 274 ? -3.247 4.081 -11.221 1.00 93.62 274 ASP A O 1
ATOM 2204 N N . PRO A 1 275 ? -1.303 3.120 -10.622 1.00 93.56 275 PRO A N 1
ATOM 2205 C CA . PRO A 1 275 ? -1.908 2.340 -9.559 1.00 93.56 275 PRO A CA 1
ATOM 2206 C C . PRO A 1 275 ? -2.501 3.176 -8.426 1.00 93.56 275 PRO A C 1
ATOM 2208 O O . PRO A 1 275 ? -3.314 2.669 -7.664 1.00 93.56 275 PRO A O 1
ATOM 2211 N N . GLN A 1 276 ? -2.153 4.454 -8.269 1.00 91.31 276 GLN A N 1
ATOM 2212 C CA . GLN A 1 276 ? -2.762 5.291 -7.234 1.00 91.31 276 GLN A CA 1
ATOM 2213 C C . GLN A 1 276 ? -4.270 5.466 -7.458 1.00 91.31 276 GLN A C 1
ATOM 2215 O O . GLN A 1 276 ? -5.047 5.471 -6.495 1.00 91.31 276 GLN A O 1
ATOM 2220 N N . PHE A 1 277 ? -4.681 5.589 -8.720 1.00 89.31 277 PHE A N 1
ATOM 2221 C CA . PHE A 1 277 ? -6.066 5.868 -9.101 1.00 89.31 277 PHE A CA 1
ATOM 2222 C C . PHE A 1 277 ? -6.729 4.715 -9.862 1.00 89.31 277 PHE A C 1
ATOM 2224 O O . PHE A 1 277 ? -7.946 4.560 -9.751 1.00 89.31 277 PHE A O 1
ATOM 2231 N N . GLY A 1 278 ? -5.937 3.860 -10.514 1.00 89.38 278 GLY A N 1
ATOM 2232 C CA . GLY A 1 278 ? -6.398 2.869 -11.488 1.00 89.38 278 GLY A CA 1
ATOM 2233 C C . GLY A 1 278 ? -6.582 3.456 -12.893 1.00 89.38 278 GLY A C 1
ATOM 2234 O O . GLY A 1 278 ? -7.165 2.803 -13.755 1.00 89.38 278 GLY A O 1
ATOM 2235 N N . ASP A 1 279 ? -6.113 4.685 -13.123 1.00 90.94 279 ASP A N 1
ATOM 2236 C CA . ASP A 1 279 ? -6.312 5.408 -14.378 1.00 90.94 279 ASP A CA 1
ATOM 2237 C C . ASP A 1 279 ? -5.322 4.940 -15.446 1.00 90.94 279 ASP A C 1
ATOM 2239 O O . ASP A 1 279 ? -4.166 4.628 -15.149 1.00 90.94 279 ASP A O 1
ATOM 2243 N N . LYS A 1 280 ? -5.767 4.940 -16.705 1.00 94.00 280 LYS A N 1
ATOM 2244 C CA . LYS A 1 280 ? -4.951 4.573 -17.866 1.00 94.00 280 LYS A CA 1
ATOM 2245 C C . LYS A 1 280 ? -4.779 5.764 -18.798 1.00 94.00 280 LYS A C 1
ATOM 2247 O O . LYS A 1 280 ? -5.744 6.451 -19.123 1.00 94.00 280 LYS A O 1
ATOM 2252 N N . LYS A 1 281 ? -3.551 5.975 -19.261 1.00 95.06 281 LYS A N 1
ATOM 2253 C CA . LYS A 1 281 ? -3.204 6.883 -20.357 1.00 95.06 281 LYS A CA 1
ATOM 2254 C C . LYS A 1 281 ? -2.633 6.069 -21.509 1.00 95.06 281 LYS A C 1
ATOM 2256 O O . LYS A 1 281 ? -1.892 5.118 -21.276 1.00 95.06 281 LYS A O 1
ATOM 2261 N N . ILE A 1 282 ? -2.971 6.446 -22.734 1.00 96.06 282 ILE A N 1
ATOM 2262 C CA . ILE A 1 282 ? -2.557 5.741 -23.948 1.00 96.06 282 ILE A CA 1
ATOM 2263 C C . ILE A 1 282 ? -1.738 6.704 -24.801 1.00 96.06 282 ILE A C 1
ATOM 2265 O O . ILE A 1 282 ? -2.149 7.846 -25.002 1.00 96.06 282 ILE A O 1
ATOM 2269 N N . TYR A 1 283 ? -0.601 6.225 -25.291 1.00 95.44 283 TYR A N 1
ATOM 2270 C CA . TYR A 1 283 ? 0.309 6.937 -26.183 1.00 95.44 283 TYR A CA 1
ATOM 2271 C C . TYR A 1 283 ? 0.473 6.154 -27.486 1.00 95.44 283 TYR A C 1
ATOM 2273 O O . TYR A 1 283 ? 0.318 4.930 -27.505 1.00 95.44 283 TYR A O 1
ATOM 2281 N N . ASN A 1 284 ? 0.841 6.838 -28.569 1.00 93.19 284 ASN A N 1
ATOM 2282 C CA . ASN A 1 284 ? 1.043 6.225 -29.890 1.00 93.19 284 ASN A CA 1
ATOM 2283 C C . ASN A 1 284 ? 2.286 5.317 -29.971 1.00 93.19 284 ASN A C 1
ATOM 2285 O O . ASN A 1 284 ? 2.544 4.716 -31.008 1.00 93.19 284 ASN A O 1
ATOM 2289 N N . GLY A 1 285 ? 3.065 5.246 -28.893 1.00 90.94 285 GLY A N 1
ATOM 2290 C CA . GLY A 1 285 ? 4.279 4.451 -28.765 1.00 90.94 285 GLY A CA 1
ATOM 2291 C C . GLY A 1 285 ? 5.043 4.840 -27.502 1.00 90.94 285 GLY A C 1
ATOM 2292 O O . GLY A 1 285 ? 4.649 5.761 -26.776 1.00 90.94 285 GLY A O 1
ATOM 2293 N N . PHE A 1 286 ? 6.148 4.148 -27.229 1.00 88.69 286 PHE A N 1
ATOM 2294 C CA . PHE A 1 286 ? 7.007 4.485 -26.095 1.00 88.69 286 PHE A CA 1
ATOM 2295 C C . PHE A 1 286 ? 7.683 5.851 -26.278 1.00 88.69 286 PHE A C 1
ATOM 2297 O O . PHE A 1 286 ? 7.823 6.612 -25.319 1.00 88.69 286 PHE A O 1
ATOM 2304 N N . MET A 1 287 ? 8.067 6.189 -27.511 1.00 88.88 287 MET A N 1
ATOM 2305 C CA . MET A 1 287 ? 8.708 7.471 -27.812 1.00 88.88 287 MET A CA 1
ATOM 2306 C C . MET A 1 287 ? 7.761 8.650 -27.559 1.00 88.88 287 MET A C 1
ATOM 2308 O O . MET A 1 287 ? 8.162 9.624 -26.924 1.00 88.88 287 MET A O 1
ATOM 2312 N N . ASP A 1 288 ? 6.491 8.523 -27.950 1.00 91.00 288 ASP A N 1
ATOM 2313 C CA . ASP A 1 288 ? 5.444 9.515 -27.667 1.00 91.00 288 ASP A CA 1
ATOM 2314 C C . ASP A 1 288 ? 5.247 9.699 -26.151 1.00 91.00 288 ASP A C 1
ATOM 2316 O O . ASP A 1 288 ? 5.233 10.818 -25.634 1.00 91.00 288 ASP A O 1
ATOM 2320 N N . PHE A 1 289 ? 5.209 8.601 -25.390 1.00 90.94 289 PHE A N 1
ATOM 2321 C CA . PHE A 1 289 ? 5.181 8.667 -23.927 1.00 90.94 289 PHE A CA 1
ATOM 2322 C C . PHE A 1 289 ? 6.375 9.443 -23.349 1.00 90.94 289 PHE A C 1
ATOM 2324 O O . PHE A 1 289 ? 6.194 10.318 -22.496 1.00 90.94 289 PHE A O 1
ATOM 2331 N N . LEU A 1 290 ? 7.597 9.165 -23.811 1.00 87.50 290 LEU A N 1
ATOM 2332 C CA . LEU A 1 290 ? 8.778 9.885 -23.342 1.00 87.50 290 LEU A CA 1
ATOM 2333 C C . LEU A 1 290 ? 8.722 11.376 -23.669 1.00 87.50 290 LEU A C 1
ATOM 2335 O O . LEU A 1 290 ? 9.048 12.195 -22.810 1.00 87.50 290 LEU A O 1
ATOM 2339 N N . GLU A 1 291 ? 8.327 11.755 -24.881 1.00 86.44 291 GLU A N 1
ATOM 2340 C CA . GLU A 1 291 ? 8.252 13.164 -25.277 1.00 86.44 291 GLU A CA 1
ATOM 2341 C C . GLU A 1 291 ? 7.324 13.967 -24.359 1.00 86.44 291 GLU A C 1
ATOM 2343 O O . GLU A 1 291 ? 7.693 15.063 -23.913 1.00 86.44 291 GLU A O 1
ATOM 2348 N N . ASN A 1 292 ? 6.180 13.380 -24.003 1.00 86.12 292 ASN A N 1
ATOM 2349 C CA . ASN A 1 292 ? 5.159 14.017 -23.179 1.00 86.12 292 ASN A CA 1
ATOM 2350 C C . ASN A 1 292 ? 5.492 14.013 -21.674 1.00 86.12 292 ASN A C 1
ATOM 2352 O O . ASN A 1 292 ? 5.255 15.011 -20.991 1.00 86.12 292 ASN A O 1
ATOM 2356 N N . GLU A 1 293 ? 6.079 12.935 -21.143 1.00 85.00 293 GLU A N 1
ATOM 2357 C CA . GLU A 1 293 ? 6.148 12.701 -19.688 1.00 85.00 293 GLU A CA 1
ATOM 2358 C C . GLU A 1 293 ? 7.588 12.735 -19.102 1.00 85.00 293 GLU A C 1
ATOM 2360 O O . GLU A 1 293 ? 7.780 12.649 -17.885 1.00 85.00 293 GLU A O 1
ATOM 2365 N N . ARG A 1 294 ? 8.642 12.926 -19.920 1.00 74.62 294 ARG A N 1
ATOM 2366 C CA . ARG A 1 294 ? 10.071 12.808 -19.509 1.00 74.62 294 ARG A CA 1
ATOM 2367 C C . ARG A 1 294 ? 10.544 13.669 -18.333 1.00 74.62 294 ARG A C 1
ATOM 2369 O O . ARG A 1 294 ? 11.608 13.410 -17.773 1.00 74.62 294 ARG A O 1
ATOM 2376 N N . LYS A 1 295 ? 9.814 14.722 -17.950 1.00 70.44 295 LYS A N 1
ATOM 2377 C CA . LYS A 1 295 ? 10.275 15.740 -16.976 1.00 70.44 295 LYS A CA 1
ATOM 2378 C C . LYS A 1 295 ? 10.475 15.207 -15.552 1.00 70.44 295 LYS A C 1
ATOM 2380 O O . LYS A 1 295 ? 11.180 15.850 -14.769 1.00 70.44 295 LYS A O 1
ATOM 2385 N N . ASN A 1 296 ? 9.840 14.083 -15.228 1.00 68.94 296 ASN A N 1
ATOM 2386 C CA . ASN A 1 296 ? 9.808 13.493 -13.888 1.00 68.94 296 ASN A CA 1
ATOM 2387 C C . ASN A 1 296 ? 10.170 11.997 -13.885 1.00 68.94 296 ASN A C 1
ATOM 2389 O O . ASN A 1 296 ? 10.047 11.341 -12.849 1.00 68.94 296 ASN A O 1
ATOM 2393 N N . MET A 1 297 ? 10.595 11.451 -15.029 1.00 74.81 297 MET A N 1
ATOM 2394 C CA . MET A 1 297 ? 10.874 10.024 -15.162 1.00 74.81 297 MET A CA 1
ATOM 2395 C C . MET A 1 297 ? 12.152 9.629 -14.434 1.00 74.81 297 MET A C 1
ATOM 2397 O O . MET A 1 297 ? 13.185 10.284 -14.557 1.00 74.81 297 MET A O 1
ATOM 2401 N N . GLY A 1 298 ? 12.059 8.555 -13.661 1.00 71.19 298 GLY A N 1
ATOM 2402 C CA . GLY A 1 298 ? 13.172 7.962 -12.949 1.00 71.19 298 GLY A CA 1
ATOM 2403 C C . GLY A 1 298 ? 13.744 6.769 -13.706 1.00 71.19 298 GLY A C 1
ATOM 2404 O O . GLY A 1 298 ? 14.325 6.894 -14.781 1.00 71.19 298 GLY A O 1
ATOM 2405 N N . ILE A 1 299 ? 13.589 5.604 -13.090 1.00 78.44 299 ILE A N 1
ATOM 2406 C CA . ILE A 1 299 ? 14.195 4.341 -13.500 1.00 78.44 299 ILE A CA 1
ATOM 2407 C C . ILE A 1 299 ? 13.095 3.393 -13.951 1.00 78.44 299 ILE A C 1
ATOM 2409 O O . ILE A 1 299 ? 12.024 3.349 -13.345 1.00 78.44 299 ILE A O 1
ATOM 2413 N N . PHE A 1 300 ? 13.390 2.613 -14.982 1.00 85.81 300 PHE A N 1
ATOM 2414 C CA . PHE A 1 300 ? 12.501 1.579 -15.481 1.00 85.81 300 PHE A CA 1
ATOM 2415 C C . PHE A 1 300 ? 13.036 0.213 -15.054 1.00 85.81 300 PHE A C 1
ATOM 2417 O O . PHE A 1 300 ? 14.249 -0.020 -15.063 1.00 85.81 300 PHE A O 1
ATOM 2424 N N . PHE A 1 301 ? 12.132 -0.691 -14.705 1.00 82.50 301 PHE A N 1
ATOM 2425 C CA . PHE A 1 301 ? 12.449 -2.083 -14.435 1.00 82.50 301 PHE A CA 1
ATOM 2426 C C . PHE A 1 301 ? 11.598 -2.981 -15.312 1.00 82.50 301 PHE A C 1
ATOM 2428 O O . PHE A 1 301 ? 10.382 -2.819 -15.409 1.00 82.50 301 PHE A O 1
ATOM 2435 N N . GLU A 1 302 ? 12.256 -3.960 -15.899 1.00 84.81 302 GLU A N 1
ATOM 2436 C CA . GLU A 1 302 ? 11.626 -5.076 -16.569 1.00 84.81 302 GLU A CA 1
ATOM 2437 C C . GLU A 1 302 ? 11.814 -6.310 -15.689 1.00 84.81 302 GLU A C 1
ATOM 2439 O O . GLU A 1 302 ? 12.942 -6.661 -15.341 1.00 84.81 302 GLU A O 1
ATOM 2444 N N . ILE A 1 303 ? 10.709 -6.943 -15.295 1.00 79.94 303 ILE A N 1
ATOM 2445 C CA . ILE A 1 303 ? 10.745 -8.232 -14.601 1.00 79.94 303 ILE A CA 1
ATOM 2446 C C . ILE A 1 303 ? 10.460 -9.301 -15.651 1.00 79.94 303 ILE A C 1
ATOM 2448 O O . ILE A 1 303 ? 9.349 -9.395 -16.194 1.00 79.94 303 ILE A O 1
ATOM 2452 N N . LEU A 1 304 ? 11.502 -10.055 -15.974 1.00 78.81 304 LEU A N 1
ATOM 2453 C CA . LEU A 1 304 ? 11.485 -11.126 -16.954 1.00 78.81 304 LEU A CA 1
ATOM 2454 C C . LEU A 1 304 ? 10.909 -12.403 -16.331 1.00 78.81 304 LEU A C 1
ATOM 2456 O O . LEU A 1 304 ? 11.031 -12.597 -15.120 1.00 78.81 304 LEU A O 1
ATOM 2460 N N . PRO A 1 305 ? 10.299 -13.290 -17.138 1.00 70.75 305 PRO A N 1
ATOM 2461 C CA . PRO A 1 305 ? 9.990 -14.637 -16.681 1.00 70.75 305 PRO A CA 1
ATOM 2462 C C . PRO A 1 305 ? 11.273 -15.353 -16.244 1.00 70.75 305 PRO A C 1
ATOM 2464 O O . PRO A 1 305 ? 12.372 -15.065 -16.736 1.00 70.75 305 PRO A O 1
ATOM 2467 N N . ASN A 1 306 ? 11.130 -16.290 -15.308 1.00 64.00 306 ASN A N 1
ATOM 2468 C CA . ASN A 1 306 ? 12.266 -17.060 -14.829 1.00 64.00 306 ASN A CA 1
ATOM 2469 C C . ASN A 1 306 ? 12.832 -17.876 -15.998 1.00 64.00 306 ASN A C 1
ATOM 2471 O O . ASN A 1 306 ? 12.103 -18.621 -16.649 1.00 64.00 306 ASN A O 1
ATOM 2475 N N . THR A 1 307 ? 14.119 -17.705 -16.294 1.00 53.44 307 THR A N 1
ATOM 2476 C CA . THR A 1 307 ? 14.804 -18.456 -17.358 1.00 53.44 307 THR A CA 1
ATOM 2477 C C . THR A 1 307 ? 15.256 -19.838 -16.894 1.00 53.44 307 THR A C 1
ATOM 2479 O O . THR A 1 307 ? 15.724 -20.627 -17.708 1.00 53.44 307 THR A O 1
ATOM 2482 N N . GLU A 1 308 ? 15.128 -20.141 -15.600 1.00 46.25 308 GLU A N 1
ATOM 2483 C CA . GLU A 1 308 ? 15.394 -21.469 -15.061 1.00 46.25 308 GLU A CA 1
ATOM 2484 C C . GLU A 1 308 ? 14.109 -22.306 -15.076 1.00 46.25 308 GLU A C 1
ATOM 2486 O O . GLU A 1 308 ? 13.137 -21.996 -14.384 1.00 46.25 308 GLU A O 1
ATOM 2491 N N . GLU A 1 309 ? 14.128 -23.397 -15.848 1.00 39.28 309 GLU A N 1
ATOM 2492 C CA . GLU A 1 309 ? 13.207 -24.540 -15.765 1.00 39.28 309 GLU A CA 1
ATOM 2493 C C . GLU A 1 309 ? 13.306 -25.257 -14.401 1.00 39.28 309 GLU A C 1
ATOM 2495 O O . GLU A 1 309 ? 13.493 -26.469 -14.333 1.00 39.28 309 GLU A O 1
ATOM 2500 N N . ILE A 1 310 ? 13.223 -24.547 -13.278 1.00 39.44 310 ILE A N 1
ATOM 2501 C CA . ILE A 1 310 ? 13.224 -25.173 -11.955 1.00 39.44 310 ILE A CA 1
ATOM 2502 C C . ILE A 1 310 ? 12.174 -24.493 -11.083 1.00 39.44 310 ILE A C 1
ATOM 2504 O O . ILE A 1 310 ? 12.469 -23.691 -10.206 1.00 39.44 310 ILE A O 1
ATOM 2508 N N . PHE A 1 311 ? 10.916 -24.855 -11.331 1.00 27.39 311 PHE A N 1
ATOM 2509 C CA . PHE A 1 311 ? 9.928 -25.012 -10.267 1.00 27.39 311 PHE A CA 1
ATOM 2510 C C . PHE A 1 311 ? 8.903 -26.077 -10.684 1.00 27.39 311 PHE A C 1
ATOM 2512 O O . PHE A 1 311 ? 8.023 -25.853 -11.515 1.00 27.39 311 PHE A O 1
ATOM 2519 N N . ARG A 1 312 ? 9.066 -27.276 -10.126 1.00 26.58 312 ARG A N 1
ATOM 2520 C CA . ARG A 1 312 ? 8.053 -28.330 -10.009 1.00 26.58 312 ARG A CA 1
ATOM 2521 C C . ARG A 1 312 ? 8.346 -29.087 -8.713 1.00 26.58 312 ARG A C 1
ATOM 2523 O O . ARG A 1 312 ? 9.487 -29.519 -8.553 1.00 26.58 312 ARG A O 1
ATOM 2530 N N . PRO A 1 313 ? 7.303 -29.518 -7.999 1.00 39.97 313 PRO A N 1
ATOM 2531 C CA . PRO A 1 313 ? 6.327 -28.756 -7.215 1.00 39.97 313 PRO A CA 1
ATOM 2532 C C . PRO A 1 313 ? 6.898 -28.227 -5.890 1.00 39.97 313 PRO A C 1
ATOM 2534 O O . PRO A 1 313 ? 7.869 -28.830 -5.380 1.00 39.97 313 PRO A O 1
#